Protein AF-E4YV26-F1 (afdb_monomer_lite)

Organism: Oikopleura dioica (NCBI:txid34765)

Radius of gyration: 18.51 Å; chains: 1; bounding box: 44×44×54 Å

Secondary structure (DSSP, 8-state):
----SSS------SSTTPPP--HHHHPPPB-TT---PEEEEEETTEEEEEEEE--GGGGGG-TT--S-TTTTHHHH-HHHHH--SS-PPPEEEEEE-SS-GGG-STTS---EE-TTEEEEEE-TTS-EEEEEEPTT-------EEEE-TTT--EEEEPPPEEEEEEEE--SSSGGGTT----TT--TTT--S-EEEEEES--TTHHHHHHHH-GGGSSSGGGHHHHHHS---TT--

Foldseek 3Di:
DDAPPDPDRPDPPPDPPDDDDDVVLANDFALPQQFFFQFPDDDVFKTKTKGKHFQLLCLVVDPQRPDDCVVVVLSNDLCQQVDDPFFGFKKKKKKFFQFAQCCTDDPSNGDKDFPQWDWADADPSNGMTMTIGDGPDGQFDDWDWDQDPPPRDTDTGTDIDITIMMTGFHPDPVRQHPADPDSPDDGPPGHGMTMGMDTDDDRCNLVSCLVRDVCSVDRVNSVVCVVPPPPPVPPD

pLDDT: mean 77.47, std 15.7, range [33.31, 97.19]

Sequence (236 aa):
CVCDGNSTCSITPNNADWNCIDQEEAAIPIWQGGKFNFVKGVEDGYIVLKARLGQLMDMDQWAYNRMDTTDHQEWMDPNYWKGNSTYAPPFTLFVFCPFDVSLGGVGNEGSMNFPDFYPGESSIDGMMWSFLSRDGTKYFKNPKLITDEISGNTTMKFPSVYFKGYIDRSSLADEQGPIVFDPNMEVEKDYTCEVGVIPGHHPDHLVKLAENYAIFQDDFQGMEKFLRQPQTWEDA

Structure (mmCIF, N/CA/C/O backbone):
data_AF-E4YV26-F1
#
_entry.id   AF-E4YV26-F1
#
loop_
_atom_site.group_PDB
_atom_site.id
_atom_site.type_symbol
_atom_site.label_atom_id
_atom_site.label_alt_id
_atom_site.label_comp_id
_atom_site.label_asym_id
_atom_site.label_entity_id
_atom_site.label_seq_id
_atom_site.pdbx_PDB_ins_code
_atom_site.Cartn_x
_atom_site.Cartn_y
_atom_site.Cartn_z
_atom_site.occupancy
_atom_site.B_iso_or_equiv
_atom_site.auth_seq_id
_atom_site.auth_comp_id
_atom_site.auth_asym_id
_atom_site.auth_atom_id
_atom_site.pdbx_PDB_model_num
ATOM 1 N N . CYS A 1 1 ? 5.507 18.551 -10.414 1.00 52.94 1 CYS A N 1
ATOM 2 C CA . CYS A 1 1 ? 6.806 18.997 -9.888 1.00 52.94 1 CYS A CA 1
ATOM 3 C C . CYS A 1 1 ? 7.881 18.343 -10.745 1.00 52.94 1 CYS A C 1
ATOM 5 O O . CYS A 1 1 ? 7.914 17.129 -10.751 1.00 52.94 1 CYS A O 1
ATOM 7 N N . VAL A 1 2 ? 8.635 19.104 -11.548 1.00 49.53 2 VAL A N 1
ATOM 8 C CA . VAL A 1 2 ? 9.766 18.610 -12.357 1.00 49.53 2 VAL A CA 1
ATOM 9 C C . VAL A 1 2 ? 11.048 19.214 -11.789 1.00 49.53 2 VAL A C 1
ATOM 11 O O . VAL A 1 2 ? 11.125 20.438 -11.665 1.00 49.53 2 VAL A O 1
ATOM 14 N N . CYS A 1 3 ? 12.031 18.386 -11.440 1.00 46.75 3 CYS A N 1
ATOM 15 C CA . CYS A 1 3 ? 13.339 18.857 -10.994 1.00 46.75 3 CYS A CA 1
ATOM 16 C C . CYS A 1 3 ? 14.263 19.040 -12.207 1.00 46.75 3 CYS A C 1
ATOM 18 O O . CYS A 1 3 ? 14.553 18.101 -12.942 1.00 46.75 3 CYS A O 1
ATOM 20 N N . ASP A 1 4 ? 14.769 20.250 -12.434 1.00 43.47 4 ASP A N 1
ATOM 21 C CA . ASP A 1 4 ? 15.650 20.550 -13.566 1.00 43.47 4 ASP A CA 1
ATOM 22 C C . ASP A 1 4 ? 17.129 20.255 -13.261 1.00 43.47 4 ASP A C 1
ATOM 24 O O . ASP A 1 4 ? 18.003 21.068 -13.528 1.00 43.47 4 ASP A O 1
ATOM 28 N N . GLY A 1 5 ? 17.444 19.083 -12.701 1.00 45.88 5 GLY A N 1
ATOM 29 C CA . GLY A 1 5 ? 18.804 18.515 -12.643 1.00 45.88 5 GLY A CA 1
ATOM 30 C C . GLY A 1 5 ? 19.925 19.335 -11.970 1.00 45.88 5 GLY A C 1
ATOM 31 O O . GLY A 1 5 ? 21.045 18.840 -11.883 1.00 45.88 5 GLY A O 1
ATOM 32 N N . ASN A 1 6 ? 19.670 20.550 -11.474 1.00 43.59 6 ASN A N 1
ATOM 33 C CA . ASN A 1 6 ? 20.690 21.496 -11.006 1.00 43.59 6 ASN A CA 1
ATOM 34 C C . ASN A 1 6 ? 20.513 21.898 -9.535 1.00 43.59 6 ASN A C 1
ATOM 36 O O . ASN A 1 6 ? 20.844 23.013 -9.135 1.00 43.59 6 ASN A O 1
ATOM 40 N N . SER A 1 7 ? 20.109 20.952 -8.683 1.00 44.19 7 SER A N 1
ATOM 41 C CA . SER A 1 7 ? 20.223 21.029 -7.210 1.00 44.19 7 SER A CA 1
ATOM 42 C C . SER A 1 7 ? 19.374 22.082 -6.477 1.00 44.19 7 SER A C 1
ATOM 44 O O . SER A 1 7 ? 19.488 22.225 -5.263 1.00 44.19 7 SER A O 1
ATOM 46 N N . THR A 1 8 ? 18.449 22.745 -7.165 1.00 43.44 8 THR A N 1
ATOM 47 C CA . THR A 1 8 ? 17.321 23.451 -6.545 1.00 43.44 8 THR A CA 1
ATOM 48 C C . THR A 1 8 ? 16.078 23.093 -7.335 1.00 43.44 8 THR A C 1
ATOM 50 O O . THR A 1 8 ? 15.913 23.603 -8.436 1.00 43.44 8 THR A O 1
ATOM 53 N N . CYS A 1 9 ? 15.219 22.216 -6.807 1.00 46.97 9 CYS A N 1
ATOM 54 C CA . CYS A 1 9 ? 13.918 21.924 -7.410 1.00 46.97 9 CYS A CA 1
ATOM 55 C C . CYS A 1 9 ? 13.020 23.170 -7.289 1.00 46.97 9 CYS A C 1
ATOM 57 O O . CYS A 1 9 ? 12.135 23.249 -6.442 1.00 46.97 9 CYS A O 1
ATOM 59 N N . SER A 1 10 ? 13.277 24.196 -8.104 1.00 40.81 10 SER A N 1
ATOM 60 C CA . SER A 1 10 ? 12.419 25.370 -8.208 1.00 40.81 10 SER A CA 1
ATOM 61 C C . SER A 1 10 ? 11.292 25.036 -9.169 1.00 40.81 10 SER A C 1
ATOM 63 O O . SER A 1 10 ? 11.303 25.393 -10.347 1.00 40.81 10 SER A O 1
ATOM 65 N N . ILE A 1 11 ? 10.318 24.290 -8.674 1.00 49.34 11 ILE A N 1
ATOM 66 C CA . ILE A 1 11 ? 9.104 24.060 -9.433 1.00 49.34 11 ILE A CA 1
ATOM 67 C C . ILE A 1 11 ? 8.232 25.294 -9.279 1.00 49.34 11 ILE A C 1
ATOM 69 O O . ILE A 1 11 ? 7.936 25.719 -8.168 1.00 49.34 11 ILE A O 1
ATOM 73 N N . THR A 1 12 ? 7.796 25.856 -10.403 1.00 43.06 12 THR A N 1
ATOM 74 C 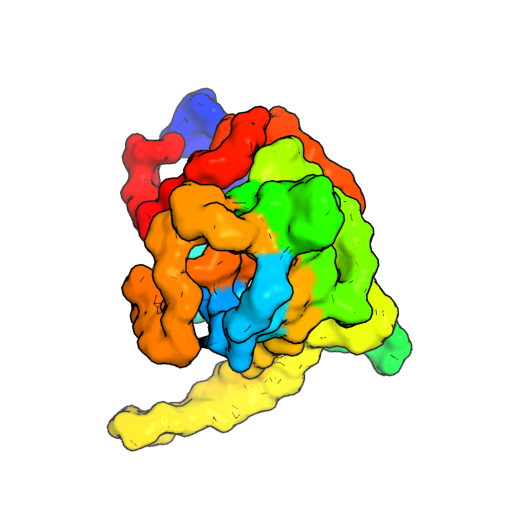CA . THR A 1 12 ? 6.621 26.726 -10.388 1.00 43.06 12 THR A CA 1
ATOM 75 C C . THR A 1 12 ? 5.414 25.798 -10.359 1.00 43.06 12 THR A C 1
ATOM 77 O O . THR A 1 12 ? 5.199 25.083 -11.344 1.00 43.06 12 THR A O 1
ATOM 80 N N . PRO A 1 13 ? 4.681 25.706 -9.242 1.00 43.94 13 PRO A N 1
ATOM 81 C CA . PRO A 1 13 ? 3.505 24.863 -9.208 1.00 43.94 13 PRO A CA 1
ATOM 82 C C . PRO A 1 13 ? 2.484 25.409 -10.222 1.00 43.94 13 PRO A C 1
ATOM 84 O O . PRO A 1 13 ? 2.374 26.618 -10.433 1.00 43.94 13 PRO A O 1
ATOM 87 N N . ASN A 1 14 ? 1.782 24.518 -10.923 1.00 40.41 14 ASN A N 1
ATOM 88 C CA . ASN A 1 14 ? 0.731 24.902 -11.877 1.00 40.41 14 ASN A CA 1
ATOM 89 C C . ASN A 1 14 ? -0.517 25.465 -11.170 1.00 40.41 14 ASN A C 1
ATOM 91 O O . ASN A 1 14 ? -1.351 26.085 -11.826 1.00 40.41 14 ASN A O 1
ATOM 95 N N . ASN A 1 15 ? -0.600 25.287 -9.849 1.00 43.97 15 ASN A N 1
ATOM 96 C CA . ASN A 1 15 ? -1.531 25.927 -8.932 1.00 43.97 15 ASN A CA 1
ATOM 97 C C . ASN A 1 15 ? -0.724 26.627 -7.817 1.00 43.97 15 ASN A C 1
ATOM 99 O O . ASN A 1 15 ? 0.172 26.027 -7.234 1.00 43.97 15 ASN A O 1
ATOM 103 N N . ALA A 1 16 ? -1.020 27.893 -7.513 1.00 49.09 16 ALA A N 1
ATOM 104 C CA . ALA A 1 16 ? -0.306 28.661 -6.486 1.00 49.09 16 ALA A CA 1
ATOM 105 C C . ALA A 1 16 ? -0.455 28.088 -5.060 1.00 49.09 16 ALA A C 1
ATOM 107 O O . ALA A 1 16 ? 0.345 28.436 -4.194 1.00 49.09 16 ALA A O 1
ATOM 108 N N . ASP A 1 17 ? -1.436 27.209 -4.842 1.00 46.12 17 ASP A N 1
ATOM 109 C CA . ASP A 1 17 ? -1.706 26.563 -3.556 1.00 46.12 17 ASP A CA 1
ATOM 110 C C . ASP A 1 17 ? -0.940 25.237 -3.366 1.00 46.12 17 ASP A C 1
ATOM 112 O O . ASP A 1 17 ? -1.060 24.597 -2.322 1.00 46.12 17 ASP A O 1
ATOM 116 N N . TRP A 1 18 ? -0.154 24.791 -4.356 1.00 51.44 18 TRP A N 1
ATOM 117 C CA . TRP A 1 18 ? 0.584 23.526 -4.268 1.00 51.44 18 TRP A CA 1
ATOM 118 C C . TRP A 1 18 ? 2.028 23.731 -3.832 1.00 51.44 18 TRP A C 1
ATOM 120 O O . TRP A 1 18 ? 2.781 24.496 -4.436 1.00 51.44 18 TRP A O 1
ATOM 130 N N . ASN A 1 19 ? 2.442 22.940 -2.846 1.00 60.69 19 ASN A N 1
ATOM 131 C CA . ASN A 1 19 ? 3.839 22.809 -2.463 1.00 60.69 19 ASN A CA 1
ATOM 132 C C . ASN A 1 19 ? 4.459 21.613 -3.186 1.00 60.69 19 ASN A C 1
ATOM 134 O O . ASN A 1 19 ? 3.856 20.545 -3.284 1.00 60.69 19 ASN A O 1
ATOM 138 N N . CYS A 1 20 ? 5.678 21.791 -3.686 1.00 64.44 20 CYS A N 1
ATOM 139 C CA . CYS A 1 20 ? 6.487 20.672 -4.141 1.00 64.44 20 CYS A CA 1
ATOM 140 C C . CYS A 1 20 ? 7.318 20.161 -2.981 1.00 64.44 20 CYS A C 1
ATOM 142 O O . CYS A 1 20 ? 8.072 20.921 -2.378 1.00 64.44 20 CYS A O 1
ATOM 144 N N . ILE A 1 21 ? 7.139 18.883 -2.688 1.00 70.19 21 ILE A N 1
ATOM 145 C CA . ILE A 1 21 ? 7.664 18.235 -1.495 1.00 70.19 21 ILE A CA 1
ATOM 146 C C . ILE A 1 21 ? 8.617 17.162 -1.978 1.00 70.19 21 ILE A C 1
ATOM 148 O O . ILE A 1 21 ? 8.310 16.436 -2.931 1.00 70.19 21 ILE A O 1
ATOM 152 N N . ASP A 1 22 ? 9.800 17.126 -1.375 1.00 69.06 22 ASP A N 1
ATOM 153 C CA . ASP A 1 22 ? 10.802 16.142 -1.745 1.00 69.06 22 ASP A CA 1
ATOM 154 C C . ASP A 1 22 ? 10.282 14.734 -1.419 1.00 69.06 22 ASP A C 1
ATOM 156 O O . ASP A 1 22 ? 9.541 14.519 -0.457 1.00 69.06 22 ASP A O 1
ATOM 160 N N . GLN A 1 23 ? 10.645 13.746 -2.227 1.00 68.38 23 GLN A N 1
ATOM 161 C CA . GLN A 1 23 ? 10.223 12.374 -1.965 1.00 68.38 23 GLN A CA 1
ATOM 162 C C . GLN A 1 23 ? 10.880 11.778 -0.728 1.00 68.38 23 GLN A C 1
ATOM 164 O O . GLN A 1 23 ? 10.262 10.947 -0.061 1.00 68.38 23 GLN A O 1
ATOM 169 N N . GLU A 1 24 ? 12.100 12.214 -0.411 1.00 71.94 24 GLU A N 1
ATOM 170 C CA . GLU A 1 24 ? 12.769 11.865 0.838 1.00 71.94 24 GLU A CA 1
ATOM 171 C C . GLU A 1 24 ? 12.021 12.436 2.053 1.00 71.94 24 GLU A C 1
ATOM 173 O O . GLU A 1 24 ? 12.115 11.886 3.152 1.00 71.94 24 GLU A O 1
ATOM 178 N N . GLU A 1 25 ? 11.241 13.503 1.850 1.00 78.44 25 GLU A N 1
ATOM 179 C CA . GLU A 1 25 ? 10.405 14.123 2.874 1.00 78.44 25 GLU A CA 1
ATOM 180 C C . GLU A 1 25 ? 9.036 13.441 2.978 1.00 78.44 25 GLU A C 1
ATOM 182 O O . GLU A 1 25 ? 8.675 12.984 4.061 1.00 78.44 25 GLU A O 1
ATOM 187 N N . ALA A 1 26 ? 8.287 13.311 1.875 1.00 81.62 26 ALA A N 1
ATOM 188 C CA . ALA A 1 26 ? 6.979 12.651 1.876 1.00 81.62 26 ALA A CA 1
ATOM 189 C C . ALA A 1 26 ? 6.563 12.125 0.486 1.00 81.62 26 ALA A C 1
ATOM 191 O O . ALA A 1 26 ? 5.691 12.688 -0.175 1.00 81.62 26 ALA A O 1
ATOM 192 N N . ALA A 1 27 ? 7.145 11.016 0.021 1.00 83.31 27 ALA A N 1
ATOM 193 C CA . ALA A 1 27 ? 6.729 10.371 -1.231 1.00 83.31 27 ALA A CA 1
ATOM 194 C C . ALA A 1 27 ? 5.244 9.938 -1.231 1.00 83.31 27 ALA A C 1
ATOM 196 O O . ALA A 1 27 ? 4.817 9.146 -0.395 1.00 83.31 27 ALA A O 1
ATOM 197 N N . ILE A 1 28 ? 4.441 10.369 -2.204 1.00 83.44 28 ILE A N 1
ATOM 198 C CA . ILE A 1 28 ? 3.057 9.880 -2.326 1.00 83.44 28 ILE A CA 1
ATOM 199 C C . ILE A 1 28 ? 3.073 8.381 -2.689 1.00 83.44 28 ILE A C 1
ATOM 201 O O . ILE A 1 28 ? 3.731 8.010 -3.665 1.00 83.44 28 ILE A O 1
ATOM 205 N N . PRO A 1 29 ? 2.339 7.505 -1.969 1.00 87.31 29 PRO A N 1
ATOM 206 C CA . PRO A 1 29 ? 2.297 6.093 -2.315 1.00 87.31 29 PRO A CA 1
ATOM 207 C C . PRO A 1 29 ? 1.773 5.843 -3.727 1.00 87.31 29 PRO A C 1
ATOM 209 O O . PRO A 1 29 ? 0.821 6.474 -4.190 1.00 87.31 29 PRO A O 1
ATOM 212 N N . ILE A 1 30 ? 2.368 4.869 -4.411 1.00 85.88 30 ILE A N 1
ATOM 213 C CA . ILE A 1 30 ? 1.946 4.484 -5.755 1.00 85.88 30 ILE A CA 1
ATOM 214 C C . ILE A 1 30 ? 0.771 3.521 -5.621 1.00 85.88 30 ILE A C 1
ATOM 216 O O . ILE A 1 30 ? 0.940 2.315 -5.448 1.00 85.88 30 ILE A O 1
ATOM 220 N N . TRP A 1 31 ? -0.436 4.075 -5.678 1.00 80.75 31 TRP A N 1
ATOM 221 C CA . TRP A 1 31 ? -1.696 3.324 -5.607 1.00 80.75 31 TRP A CA 1
ATOM 222 C C . TRP A 1 31 ? -2.043 2.620 -6.917 1.00 80.75 31 TRP A C 1
ATOM 224 O O . TRP A 1 31 ? -2.813 1.658 -6.966 1.00 80.75 31 TRP A O 1
ATOM 234 N N . GLN A 1 32 ? -1.480 3.103 -8.022 1.00 66.88 32 GLN A N 1
ATOM 235 C CA . GLN A 1 32 ? -1.749 2.531 -9.324 1.00 66.88 32 GLN A CA 1
ATOM 236 C C . GLN A 1 32 ? -1.098 1.151 -9.447 1.00 66.88 32 GLN A C 1
ATOM 238 O O . GLN A 1 32 ? 0.048 0.936 -9.073 1.00 66.88 32 GLN A O 1
ATOM 243 N N . GLY A 1 33 ? -1.879 0.175 -9.910 1.00 53.34 33 GLY A N 1
ATOM 244 C CA . GLY A 1 33 ? -1.501 -1.239 -9.853 1.00 53.34 33 GLY A CA 1
ATOM 245 C C . GLY A 1 33 ? -1.959 -1.943 -8.572 1.00 53.34 33 GLY A C 1
ATOM 246 O O . GLY A 1 33 ? -2.065 -3.169 -8.585 1.00 53.34 33 GLY A O 1
ATOM 247 N N . GLY A 1 34 ? -2.342 -1.189 -7.539 1.00 53.69 34 GLY A N 1
ATOM 248 C CA . GLY A 1 34 ? -3.021 -1.649 -6.328 1.00 53.69 34 GLY A CA 1
ATOM 249 C C . GLY A 1 34 ? -4.509 -1.952 -6.492 1.00 53.69 34 GLY A C 1
ATOM 250 O O . GLY A 1 34 ? -5.258 -1.957 -5.522 1.00 53.69 34 GLY A O 1
ATOM 251 N N . LYS A 1 35 ? -4.952 -2.156 -7.738 1.00 49.81 35 LYS A N 1
ATOM 252 C CA . LYS A 1 35 ? -6.365 -2.258 -8.091 1.00 49.81 35 LYS A CA 1
ATOM 253 C C . LYS A 1 35 ? -6.998 -3.490 -7.444 1.00 49.81 35 LYS A C 1
ATOM 255 O O . LYS A 1 35 ? -6.699 -4.614 -7.861 1.00 49.81 35 LYS A O 1
ATOM 260 N N . PHE A 1 36 ? -7.933 -3.227 -6.533 1.00 58.59 36 PHE A N 1
ATOM 261 C CA . PHE A 1 36 ? -8.926 -4.158 -5.999 1.00 58.59 36 PHE A CA 1
ATOM 262 C C . PHE A 1 36 ? -8.315 -5.365 -5.296 1.00 58.59 36 PHE A C 1
ATOM 264 O O . PHE A 1 36 ? -8.010 -6.407 -5.886 1.00 58.59 36 PHE A O 1
ATOM 271 N N . ASN A 1 37 ? -8.183 -5.241 -3.985 1.00 61.47 37 ASN A N 1
ATOM 272 C CA . ASN A 1 37 ? -7.832 -6.379 -3.171 1.00 61.47 37 ASN A CA 1
ATOM 273 C C . ASN A 1 37 ? -9.006 -7.360 -3.128 1.00 61.47 37 ASN A C 1
ATOM 275 O O . ASN A 1 37 ? -10.123 -7.029 -2.733 1.00 61.47 37 ASN A O 1
ATOM 279 N N . PHE A 1 38 ? -8.750 -8.587 -3.571 1.00 69.31 38 PHE A N 1
ATOM 280 C CA . PHE A 1 38 ? -9.791 -9.601 -3.638 1.00 69.31 38 PHE A CA 1
ATOM 281 C C . PHE A 1 38 ? -10.120 -10.056 -2.221 1.00 69.31 38 PHE A C 1
ATOM 283 O O . PHE A 1 38 ? -9.261 -10.660 -1.568 1.00 69.31 38 PHE A O 1
ATOM 290 N N . VAL A 1 39 ? -11.356 -9.838 -1.778 1.00 74.75 39 VAL A N 1
ATOM 291 C CA . VAL A 1 39 ? -11.882 -10.543 -0.607 1.00 74.75 39 VAL A CA 1
ATOM 292 C C . VAL A 1 39 ? -11.874 -12.024 -0.949 1.00 74.75 39 VAL A C 1
ATOM 294 O O . VAL A 1 39 ? -12.468 -12.466 -1.932 1.00 74.75 39 VAL A O 1
ATOM 297 N N . LYS A 1 40 ? -11.096 -12.796 -0.196 1.00 77.75 40 LYS A N 1
ATOM 298 C CA . LYS A 1 40 ? -11.001 -14.253 -0.351 1.00 77.75 40 LYS A CA 1
ATOM 299 C C . LYS A 1 40 ? -11.869 -15.001 0.642 1.00 77.75 40 LYS A C 1
ATOM 301 O O . LYS A 1 40 ? -12.127 -16.179 0.425 1.00 77.75 40 LYS A O 1
ATOM 306 N N . GLY A 1 41 ? -12.301 -14.318 1.692 1.00 76.75 41 GLY A N 1
ATOM 307 C CA . GLY A 1 41 ? -13.193 -14.839 2.708 1.00 76.75 41 GLY A CA 1
ATOM 308 C C . GLY A 1 41 ? -13.702 -13.703 3.579 1.00 76.75 41 GLY A C 1
ATOM 309 O O . GLY A 1 41 ? -13.007 -12.703 3.772 1.00 76.75 41 GLY A O 1
ATOM 310 N N . VAL A 1 42 ? -14.917 -13.879 4.078 1.00 80.88 42 VAL A N 1
ATOM 311 C CA . VAL A 1 42 ? -15.551 -13.015 5.068 1.00 80.88 42 VAL A CA 1
ATOM 312 C C . VAL A 1 42 ? -15.855 -13.914 6.249 1.00 80.88 42 VAL A C 1
ATOM 314 O O . VAL A 1 42 ? -16.571 -14.899 6.097 1.00 80.88 42 VAL A O 1
ATOM 317 N N . GLU A 1 43 ? -15.267 -13.597 7.391 1.00 83.94 43 GLU A N 1
ATOM 318 C CA . GLU A 1 43 ? -15.375 -14.374 8.620 1.00 83.94 43 GLU A CA 1
ATOM 319 C C . GLU A 1 43 ? -16.069 -13.515 9.685 1.00 83.94 43 GLU A C 1
ATOM 321 O O . GLU A 1 43 ? -16.280 -12.306 9.500 1.00 83.94 43 GLU A O 1
ATOM 326 N N . ASP A 1 44 ? -16.443 -14.121 10.808 1.00 81.00 44 ASP A N 1
ATOM 327 C CA . ASP A 1 44 ? -17.013 -13.381 11.934 1.00 81.00 44 ASP A CA 1
ATOM 328 C C . ASP A 1 44 ? -15.945 -12.446 12.527 1.00 81.00 44 ASP A C 1
ATOM 330 O O . ASP A 1 44 ? -14.972 -12.889 13.136 1.00 81.00 44 ASP A O 1
ATOM 334 N N . GLY A 1 45 ? -16.116 -11.137 12.314 1.00 81.94 45 GLY A N 1
ATOM 335 C CA . GLY A 1 45 ? -15.248 -10.085 12.857 1.00 81.94 45 GLY A CA 1
ATOM 336 C C . GLY A 1 45 ? -14.007 -9.727 12.031 1.00 81.94 45 GLY A C 1
ATOM 337 O O . GLY A 1 45 ? -13.334 -8.764 12.382 1.00 81.94 45 GLY A O 1
ATOM 338 N N . TYR A 1 46 ? -13.708 -10.425 10.928 1.00 87.88 46 TYR A N 1
ATOM 339 C CA . TYR A 1 46 ? -12.592 -10.063 10.040 1.00 87.88 46 TYR A CA 1
ATOM 340 C C . TYR A 1 46 ? -12.819 -10.482 8.580 1.00 87.88 46 TYR A C 1
ATOM 342 O O . TYR A 1 46 ? -13.708 -11.274 8.258 1.00 87.88 46 TYR A O 1
ATOM 350 N N . ILE A 1 47 ? -12.005 -9.943 7.674 1.00 86.56 47 ILE A N 1
ATOM 351 C CA . ILE A 1 47 ? -11.955 -10.321 6.258 1.00 86.56 47 ILE A CA 1
ATOM 352 C C . ILE A 1 47 ? -10.566 -10.822 5.878 1.00 86.56 47 ILE A C 1
ATOM 354 O O . ILE A 1 47 ? -9.539 -10.355 6.375 1.00 86.56 47 ILE A O 1
ATOM 358 N N . VAL A 1 48 ? -10.534 -11.775 4.948 1.00 88.12 48 VAL A N 1
ATOM 359 C CA . VAL A 1 48 ? -9.296 -12.260 4.342 1.00 88.12 48 VAL A CA 1
ATOM 360 C C . VAL A 1 48 ? -9.071 -11.517 3.039 1.00 88.12 48 VAL A C 1
ATOM 362 O O . VAL A 1 48 ? -9.815 -11.683 2.069 1.00 88.12 48 VAL A O 1
ATOM 365 N N . LEU A 1 49 ? -7.994 -10.746 2.999 1.00 86.69 49 LEU A N 1
ATOM 366 C CA . LEU A 1 49 ? -7.620 -9.920 1.869 1.00 86.69 49 LEU A CA 1
ATOM 367 C C . LEU A 1 49 ? -6.520 -10.593 1.043 1.00 86.69 49 LEU A C 1
ATOM 369 O O . LEU A 1 49 ? -5.553 -11.139 1.578 1.00 86.69 49 LEU A O 1
ATOM 373 N N . LYS A 1 50 ? -6.614 -10.515 -0.284 1.00 86.62 50 LYS A N 1
ATOM 374 C CA . LYS A 1 50 ? -5.470 -10.748 -1.171 1.00 86.62 50 LYS A CA 1
ATOM 375 C C . LYS A 1 50 ? -5.046 -9.424 -1.791 1.00 86.62 50 LYS A C 1
ATOM 377 O O . LYS A 1 50 ? -5.607 -9.027 -2.814 1.00 86.62 50 LYS A O 1
ATOM 382 N N . ALA A 1 51 ? -4.047 -8.790 -1.180 1.00 87.69 51 ALA A N 1
ATOM 383 C CA . ALA A 1 51 ? -3.468 -7.555 -1.671 1.00 87.69 51 ALA A CA 1
ATOM 384 C C . ALA A 1 51 ? -2.743 -7.785 -2.990 1.00 87.69 51 ALA A C 1
ATOM 386 O O . ALA A 1 51 ? -1.916 -8.693 -3.071 1.00 87.69 51 ALA A O 1
ATOM 387 N N . ARG A 1 52 ? -3.049 -7.004 -4.024 1.00 86.94 52 ARG A N 1
ATOM 388 C CA . ARG A 1 52 ? -2.382 -7.089 -5.329 1.00 86.94 52 ARG A CA 1
ATOM 389 C C . ARG A 1 52 ? -1.551 -5.836 -5.537 1.00 86.94 52 ARG A C 1
ATOM 391 O O . ARG A 1 52 ? -2.118 -4.760 -5.532 1.00 86.94 52 ARG A O 1
ATOM 398 N N . LEU A 1 53 ? -0.262 -5.979 -5.835 1.00 86.94 53 LEU A N 1
ATOM 399 C CA . LEU A 1 53 ? 0.528 -4.864 -6.362 1.00 86.94 53 LEU A CA 1
ATOM 400 C C . LEU A 1 53 ? 0.904 -5.147 -7.816 1.00 86.94 53 LEU A C 1
ATOM 402 O O . LEU A 1 53 ? 1.411 -6.225 -8.159 1.00 86.94 53 LEU A O 1
ATOM 406 N N . GLY A 1 54 ? 0.622 -4.172 -8.680 1.00 83.81 54 GLY A N 1
ATOM 407 C CA . GLY A 1 54 ? 1.202 -4.063 -10.016 1.00 83.81 54 GLY A CA 1
ATOM 408 C C . GLY A 1 54 ? 2.721 -3.993 -9.928 1.00 83.81 54 GLY A C 1
ATOM 409 O O . GLY A 1 54 ? 3.255 -3.830 -8.845 1.00 83.81 54 GLY A O 1
ATOM 410 N N . GLN A 1 55 ? 3.414 -4.182 -11.042 1.00 85.50 55 GLN A N 1
ATOM 411 C CA . GLN A 1 55 ? 4.873 -4.102 -11.079 1.00 85.50 55 GLN A CA 1
ATOM 412 C C . GLN A 1 55 ? 5.259 -2.703 -11.538 1.00 85.50 55 GLN A C 1
ATOM 414 O O . GLN A 1 55 ? 4.834 -2.304 -12.621 1.00 85.50 55 GLN A O 1
ATOM 419 N N . LEU A 1 56 ? 6.053 -1.980 -10.742 1.00 85.12 56 LEU A N 1
ATOM 420 C CA . LEU A 1 56 ? 6.464 -0.616 -11.094 1.00 85.12 56 LEU A CA 1
ATOM 421 C C . LEU A 1 56 ? 7.207 -0.546 -12.439 1.00 85.12 56 LEU A C 1
ATOM 423 O O . LEU A 1 56 ? 7.064 0.422 -13.164 1.00 85.12 56 LEU A O 1
ATOM 427 N N . MET A 1 57 ? 7.894 -1.619 -12.841 1.00 84.44 57 MET A N 1
ATOM 428 C CA . MET A 1 57 ? 8.577 -1.720 -14.138 1.00 84.44 57 MET A CA 1
ATOM 429 C C . MET A 1 57 ? 7.656 -1.592 -15.366 1.00 84.44 57 MET A C 1
ATOM 431 O O . MET A 1 57 ? 8.163 -1.390 -16.462 1.00 84.44 57 MET A O 1
ATOM 435 N N . ASP A 1 58 ? 6.334 -1.711 -15.202 1.00 79.19 58 ASP A N 1
ATOM 436 C CA . ASP A 1 58 ? 5.344 -1.511 -16.273 1.00 79.19 58 ASP A CA 1
ATOM 437 C C . ASP A 1 58 ? 4.622 -0.144 -16.158 1.00 79.19 58 ASP A C 1
ATOM 439 O O . ASP A 1 58 ? 3.604 0.068 -16.819 1.00 79.19 58 ASP A O 1
ATOM 443 N N . MET A 1 59 ? 5.082 0.771 -15.289 1.00 79.25 59 MET A N 1
ATOM 444 C CA . MET A 1 59 ? 4.417 2.057 -15.011 1.00 79.25 59 MET A CA 1
ATOM 445 C C . MET A 1 59 ? 4.246 2.957 -16.233 1.00 79.25 59 MET A C 1
ATOM 447 O O . MET A 1 59 ? 3.226 3.634 -16.353 1.00 79.25 59 MET A O 1
ATOM 451 N N . ASP A 1 60 ? 5.207 2.951 -17.153 1.00 77.31 60 ASP A N 1
ATOM 452 C CA . ASP A 1 60 ? 5.165 3.717 -18.403 1.00 77.31 60 ASP A CA 1
ATOM 453 C C . ASP A 1 60 ? 4.017 3.279 -19.330 1.00 77.31 60 ASP A C 1
ATOM 455 O O . ASP A 1 60 ? 3.537 4.054 -20.156 1.00 77.31 60 ASP A O 1
ATOM 459 N N . GLN A 1 61 ? 3.532 2.048 -19.161 1.00 75.56 61 GLN A N 1
ATOM 460 C CA . GLN A 1 61 ? 2.406 1.484 -19.903 1.00 75.56 61 GLN A CA 1
ATOM 461 C C . GLN A 1 61 ? 1.059 1.710 -19.206 1.00 75.56 61 GLN A C 1
ATOM 463 O O . GLN A 1 61 ? 0.012 1.330 -19.741 1.00 75.56 61 GLN A O 1
ATOM 468 N N . TRP A 1 62 ? 1.041 2.277 -17.998 1.00 76.25 62 TRP A N 1
ATOM 469 C CA . TRP A 1 62 ? -0.201 2.499 -17.271 1.00 76.25 62 TRP A CA 1
ATOM 470 C C . TRP A 1 62 ? -0.944 3.707 -17.839 1.00 76.25 62 TRP A C 1
ATOM 472 O O . TRP A 1 62 ? -0.437 4.823 -17.859 1.00 76.25 62 TRP A O 1
ATOM 482 N N . ALA A 1 63 ? -2.200 3.492 -18.240 1.00 67.69 63 ALA A N 1
ATOM 483 C CA . ALA A 1 63 ? -3.034 4.509 -18.889 1.00 67.69 63 ALA A CA 1
ATOM 484 C C . ALA A 1 63 ? -3.230 5.805 -18.073 1.00 67.69 63 ALA A C 1
ATOM 486 O O . ALA A 1 63 ? -3.619 6.823 -18.635 1.00 67.69 63 ALA A O 1
ATOM 487 N N . TYR A 1 64 ? -2.974 5.770 -16.763 1.00 63.78 64 TYR A N 1
ATOM 488 C CA . TYR A 1 64 ? -3.151 6.904 -15.854 1.00 63.78 64 TYR A CA 1
ATOM 489 C C . TYR A 1 64 ? -1.948 7.077 -14.923 1.00 63.78 64 TYR A C 1
ATOM 491 O O . TYR A 1 64 ? -2.143 7.094 -13.712 1.00 63.78 64 TYR A O 1
ATOM 499 N N . ASN A 1 65 ? -0.722 7.074 -15.448 1.00 63.56 65 ASN A N 1
ATOM 500 C CA . ASN A 1 65 ? 0.472 7.218 -14.616 1.00 63.56 65 ASN A CA 1
ATOM 501 C C . ASN A 1 65 ? 0.529 8.606 -13.952 1.00 63.56 65 ASN A C 1
ATOM 503 O O . ASN A 1 65 ? 0.527 9.625 -14.639 1.00 63.56 65 ASN A O 1
ATOM 507 N N . ARG A 1 66 ? 0.564 8.636 -12.614 1.00 63.72 66 ARG A N 1
ATOM 508 C CA . ARG A 1 66 ? 0.692 9.869 -11.810 1.00 63.72 66 ARG A CA 1
ATOM 509 C C . ARG A 1 66 ? 2.125 10.139 -11.338 1.00 63.72 66 ARG A C 1
ATOM 511 O O . ARG A 1 66 ? 2.360 11.141 -10.674 1.00 63.72 66 ARG A O 1
ATOM 518 N N . MET A 1 67 ? 3.059 9.250 -11.664 1.00 70.62 67 MET A N 1
ATOM 519 C CA . MET A 1 67 ? 4.466 9.348 -11.288 1.00 70.62 67 MET A CA 1
ATOM 520 C C . MET A 1 67 ? 5.313 9.799 -12.473 1.00 70.62 67 MET A C 1
ATOM 522 O O . MET A 1 67 ? 5.123 9.318 -13.594 1.00 70.62 67 MET A O 1
ATOM 526 N N . ASP A 1 68 ? 6.297 10.658 -12.216 1.00 70.56 68 ASP A N 1
ATOM 527 C CA . ASP A 1 68 ? 7.295 11.015 -13.220 1.00 70.56 68 ASP A CA 1
ATOM 528 C C . ASP A 1 68 ? 8.320 9.883 -13.373 1.00 70.56 68 ASP A C 1
ATOM 530 O O . ASP A 1 68 ? 9.253 9.733 -12.589 1.00 70.56 68 ASP A O 1
ATOM 534 N N . THR A 1 69 ? 8.152 9.048 -14.396 1.00 73.19 69 THR A N 1
ATOM 535 C CA . THR A 1 69 ? 9.079 7.938 -14.674 1.00 73.19 69 THR A CA 1
ATOM 536 C C . THR A 1 69 ? 10.467 8.405 -15.113 1.00 73.19 69 THR A C 1
ATOM 538 O O . THR A 1 69 ? 11.386 7.591 -15.168 1.00 73.19 69 THR A O 1
ATOM 541 N N . THR A 1 70 ? 10.634 9.688 -15.448 1.00 72.81 70 THR A N 1
ATOM 542 C CA . THR A 1 70 ? 11.932 10.270 -15.815 1.00 72.81 70 THR A CA 1
ATOM 543 C C . THR A 1 70 ? 12.817 10.447 -14.591 1.00 72.81 70 THR A C 1
ATOM 545 O O . THR A 1 70 ? 14.009 10.153 -14.671 1.00 72.81 70 THR A O 1
ATOM 548 N N . ASP A 1 71 ? 12.217 10.857 -13.473 1.00 71.06 71 ASP A N 1
ATOM 549 C CA . ASP A 1 71 ? 12.898 11.089 -12.197 1.00 71.06 71 ASP A CA 1
ATOM 550 C C . ASP A 1 71 ? 13.001 9.804 -11.344 1.00 71.06 71 ASP A C 1
ATOM 552 O O . ASP A 1 71 ? 13.747 9.778 -10.371 1.00 71.06 71 ASP A O 1
ATOM 556 N N . HIS A 1 72 ? 12.320 8.715 -11.740 1.00 75.94 72 HIS A N 1
ATOM 557 C CA . HIS A 1 72 ? 12.324 7.405 -11.053 1.00 75.94 72 HIS A CA 1
ATOM 558 C C . HIS A 1 72 ? 12.759 6.242 -11.947 1.00 75.94 72 HIS A C 1
ATOM 560 O O . HIS A 1 72 ? 12.173 5.153 -11.922 1.00 75.94 72 HIS A O 1
ATOM 566 N N . GLN A 1 73 ? 13.786 6.453 -12.769 1.00 81.06 73 GLN A N 1
ATOM 567 C CA . GLN A 1 73 ? 14.281 5.418 -13.683 1.00 81.06 73 GLN A CA 1
ATOM 568 C C . GLN A 1 73 ? 14.732 4.152 -12.947 1.00 81.06 73 GLN A C 1
ATOM 570 O O . GLN A 1 73 ? 14.588 3.046 -13.465 1.00 81.06 73 GLN A O 1
ATOM 575 N N . GLU A 1 74 ? 15.234 4.284 -11.723 1.00 83.75 74 GLU A N 1
ATOM 576 C CA . GLU A 1 74 ? 15.656 3.160 -10.899 1.00 83.75 74 GLU A CA 1
ATOM 577 C C . GLU A 1 74 ? 14.482 2.283 -10.442 1.00 83.75 74 GLU A C 1
ATOM 579 O O . GLU A 1 74 ? 14.652 1.072 -10.311 1.00 83.75 74 GLU A O 1
ATOM 584 N N . TRP A 1 75 ? 13.266 2.826 -10.298 1.00 85.62 75 TRP A N 1
ATOM 585 C CA . TRP A 1 75 ? 12.071 2.016 -9.999 1.00 85.62 75 TRP A CA 1
ATOM 586 C C . TRP A 1 75 ? 11.594 1.233 -11.224 1.00 85.62 75 TRP A C 1
ATOM 588 O O . TRP A 1 75 ? 10.893 0.228 -11.083 1.00 85.62 75 TRP A O 1
ATOM 598 N N . MET A 1 76 ? 12.007 1.664 -12.416 1.00 83.19 76 MET A N 1
ATOM 599 C CA . MET A 1 76 ? 11.752 0.972 -13.674 1.00 83.19 76 MET A CA 1
ATOM 600 C C . MET A 1 76 ? 12.780 -0.132 -13.952 1.00 83.19 76 MET A C 1
ATOM 602 O O . MET A 1 76 ? 12.541 -0.978 -14.813 1.00 83.19 76 MET A O 1
ATOM 606 N N . ASP A 1 77 ? 13.904 -0.170 -13.225 1.00 86.38 77 ASP A N 1
ATOM 607 C CA . ASP A 1 77 ? 14.953 -1.173 -13.413 1.00 86.38 77 ASP A CA 1
ATOM 608 C C . ASP A 1 77 ? 14.603 -2.489 -12.687 1.00 86.38 77 ASP A C 1
ATOM 610 O O . ASP A 1 77 ? 14.536 -2.541 -11.453 1.00 86.38 77 ASP A O 1
ATOM 614 N N . PRO A 1 78 ? 14.457 -3.616 -13.410 1.00 86.56 78 PRO A N 1
ATOM 615 C CA . PRO A 1 78 ? 14.292 -4.926 -12.791 1.00 86.56 78 PRO A CA 1
ATOM 616 C C . PRO A 1 78 ? 15.410 -5.286 -11.806 1.00 86.56 78 PRO A C 1
ATOM 618 O O . PRO A 1 78 ? 15.162 -6.019 -10.849 1.00 86.56 78 PRO A O 1
ATOM 621 N N . ASN A 1 79 ? 16.643 -4.817 -12.027 1.00 87.56 79 ASN A N 1
ATOM 622 C CA . ASN A 1 79 ? 17.776 -5.126 -11.156 1.00 87.56 79 ASN A CA 1
ATOM 623 C C . ASN A 1 79 ? 17.663 -4.453 -9.793 1.00 87.56 79 ASN A C 1
ATOM 625 O O . ASN A 1 79 ? 18.090 -5.059 -8.810 1.00 87.56 79 ASN A O 1
ATOM 629 N N . TYR A 1 80 ? 17.056 -3.263 -9.732 1.00 88.38 80 TYR A N 1
ATOM 630 C CA . TYR A 1 80 ? 16.721 -2.615 -8.472 1.00 88.38 80 TYR A CA 1
ATOM 631 C C . TYR A 1 80 ? 15.845 -3.563 -7.651 1.00 88.38 80 TYR A C 1
ATOM 633 O O . TYR A 1 80 ? 16.295 -4.079 -6.634 1.00 88.38 80 TYR A O 1
ATOM 641 N N . TRP A 1 81 ? 14.662 -3.926 -8.159 1.00 87.62 81 TRP A N 1
ATOM 642 C CA . TRP A 1 81 ? 13.668 -4.733 -7.433 1.00 87.62 81 TRP A CA 1
ATOM 643 C C . TRP A 1 81 ? 14.060 -6.189 -7.195 1.00 87.62 81 TRP A C 1
ATOM 645 O O . TRP A 1 81 ? 13.601 -6.819 -6.238 1.00 87.62 81 TRP A O 1
ATOM 655 N N . LYS A 1 82 ? 14.885 -6.759 -8.074 1.00 86.94 82 LYS A N 1
ATOM 656 C CA . LYS A 1 82 ? 15.396 -8.122 -7.919 1.00 86.94 82 LYS A CA 1
ATOM 657 C C . LYS A 1 82 ? 16.300 -8.244 -6.694 1.00 86.94 82 LYS A C 1
ATOM 659 O O . LYS A 1 82 ? 16.346 -9.325 -6.101 1.00 86.94 82 LYS A O 1
ATOM 664 N N . GLY A 1 83 ? 16.995 -7.165 -6.330 1.00 82.62 83 GLY A N 1
ATOM 665 C CA . GLY A 1 83 ? 18.025 -7.185 -5.302 1.00 82.62 83 GLY A CA 1
ATOM 666 C C . GLY A 1 83 ? 19.132 -8.189 -5.624 1.00 82.62 83 GLY A C 1
ATOM 667 O O . GLY A 1 83 ? 19.388 -8.535 -6.781 1.00 82.62 83 GLY A O 1
ATOM 668 N N . ASN A 1 84 ? 19.789 -8.694 -4.583 1.00 80.38 84 ASN A N 1
ATOM 669 C CA . ASN A 1 84 ? 20.771 -9.770 -4.714 1.00 80.38 84 ASN A CA 1
ATOM 670 C C . ASN A 1 84 ? 20.187 -11.114 -4.240 1.00 80.38 84 ASN A C 1
ATOM 672 O O . ASN A 1 84 ? 19.035 -11.206 -3.822 1.00 80.38 84 ASN A O 1
ATOM 676 N N . SER A 1 85 ? 20.974 -12.192 -4.320 1.00 63.69 85 SER A N 1
ATOM 677 C CA . SER A 1 85 ? 20.521 -13.539 -3.934 1.00 63.69 85 SER A CA 1
ATOM 678 C C . SER A 1 85 ? 20.045 -13.650 -2.483 1.00 63.69 85 SER A C 1
ATOM 680 O O . SER A 1 85 ? 19.329 -14.595 -2.158 1.00 63.69 85 SER A O 1
ATOM 682 N N . THR A 1 86 ? 20.460 -12.715 -1.630 1.00 66.06 86 THR A N 1
ATOM 683 C CA . THR A 1 86 ? 20.296 -12.764 -0.176 1.00 66.06 86 THR A CA 1
ATOM 684 C C . THR A 1 86 ? 19.313 -11.707 0.327 1.00 66.06 86 THR A C 1
ATOM 686 O O . THR A 1 86 ? 18.571 -11.976 1.265 1.00 66.06 86 THR A O 1
ATOM 689 N N . TYR A 1 87 ? 19.254 -10.541 -0.318 1.00 75.81 87 TYR A N 1
ATOM 690 C CA . TYR A 1 87 ? 18.468 -9.392 0.118 1.00 75.81 87 TYR A CA 1
ATOM 691 C C . TYR A 1 87 ? 17.612 -8.865 -1.032 1.00 75.81 87 TYR A C 1
ATOM 693 O O . TYR A 1 87 ? 18.135 -8.375 -2.039 1.00 75.81 87 TYR A O 1
ATOM 701 N N . ALA A 1 88 ? 16.293 -8.981 -0.865 1.00 84.12 88 ALA A N 1
ATOM 702 C CA . ALA A 1 88 ? 15.337 -8.211 -1.649 1.00 84.12 88 ALA A CA 1
ATOM 703 C C . ALA A 1 88 ? 15.343 -6.760 -1.134 1.00 84.12 88 ALA A C 1
ATOM 705 O O . ALA A 1 88 ? 15.510 -6.565 0.073 1.00 84.12 88 ALA A O 1
ATOM 706 N N . PRO A 1 89 ? 15.176 -5.751 -2.002 1.00 90.19 89 PRO A N 1
ATOM 707 C CA . PRO A 1 89 ? 15.081 -4.374 -1.549 1.00 90.19 89 PRO A CA 1
ATOM 708 C C . PRO A 1 89 ? 13.864 -4.191 -0.639 1.00 90.19 89 PRO A C 1
ATOM 710 O O . PRO A 1 89 ? 12.806 -4.770 -0.919 1.00 90.19 89 PRO A O 1
ATOM 713 N N . PRO A 1 90 ? 13.996 -3.389 0.426 1.00 93.62 90 PRO A N 1
ATOM 714 C CA . PRO A 1 90 ? 12.876 -3.063 1.284 1.00 93.62 90 PRO A CA 1
ATOM 715 C C . PRO A 1 90 ? 11.842 -2.230 0.528 1.00 93.62 90 PRO A C 1
ATOM 717 O O . PRO A 1 90 ? 12.181 -1.427 -0.342 1.00 93.62 90 PRO A O 1
ATOM 720 N N . PHE A 1 91 ? 10.581 -2.395 0.898 1.00 94.06 91 PHE A N 1
ATOM 721 C CA . PHE A 1 91 ? 9.490 -1.545 0.441 1.00 94.06 91 PHE A CA 1
ATOM 722 C C . PHE A 1 91 ? 8.433 -1.407 1.533 1.00 94.06 91 PHE A C 1
ATOM 724 O O . PHE A 1 91 ? 8.321 -2.256 2.425 1.00 94.06 91 PHE A O 1
ATOM 731 N N . THR A 1 92 ? 7.657 -0.334 1.447 1.00 95.31 92 THR A N 1
ATOM 732 C CA . THR A 1 92 ? 6.552 -0.053 2.360 1.00 95.31 92 THR A CA 1
ATOM 733 C C . THR A 1 92 ? 5.245 -0.231 1.607 1.00 95.31 92 THR A C 1
ATOM 735 O O . THR A 1 92 ? 5.034 0.371 0.555 1.00 95.31 92 THR A O 1
ATOM 738 N N . LEU A 1 93 ? 4.396 -1.113 2.125 1.00 94.75 93 LEU A N 1
ATOM 739 C CA . LEU A 1 93 ? 3.032 -1.342 1.672 1.00 94.75 93 LEU A CA 1
ATOM 740 C C . LEU A 1 93 ? 2.102 -0.420 2.459 1.00 94.75 93 LEU A C 1
ATOM 742 O O . LEU A 1 93 ? 2.163 -0.385 3.681 1.00 94.75 93 LEU A O 1
ATOM 746 N N . PHE A 1 94 ? 1.211 0.265 1.760 1.00 93.44 94 PHE A N 1
ATOM 747 C CA . PHE A 1 94 ? 0.126 1.039 2.349 1.00 93.44 94 PHE A CA 1
ATOM 748 C C . PHE A 1 94 ? -1.192 0.349 2.053 1.00 93.44 94 PHE A C 1
ATOM 750 O O . PHE A 1 94 ? -1.367 -0.209 0.968 1.00 93.44 94 PHE A O 1
ATOM 757 N N . VAL A 1 95 ? -2.114 0.395 3.002 1.00 92.38 95 VAL A N 1
ATOM 758 C CA . VAL A 1 95 ? -3.460 -0.148 2.862 1.00 92.38 95 VAL A CA 1
ATOM 759 C C . VAL A 1 95 ? -4.444 0.894 3.353 1.00 92.38 95 VAL A C 1
ATOM 761 O O . VAL A 1 95 ? -4.409 1.282 4.516 1.00 92.38 95 VAL A O 1
ATOM 764 N N . PHE A 1 96 ? -5.321 1.325 2.456 1.00 89.81 96 PHE A N 1
ATOM 765 C CA . PHE A 1 96 ? -6.406 2.246 2.751 1.00 89.81 96 PHE A CA 1
ATOM 766 C C . PHE A 1 96 ? -7.738 1.512 2.676 1.00 89.81 96 PHE A C 1
ATOM 768 O O . PHE A 1 96 ? -8.069 0.963 1.625 1.00 89.81 96 PHE A O 1
ATOM 775 N N . CYS A 1 97 ? -8.514 1.533 3.749 1.00 87.44 97 CYS A N 1
ATOM 776 C CA . CYS A 1 97 ? -9.883 1.043 3.786 1.00 87.44 97 CYS A CA 1
ATOM 777 C C . CYS A 1 97 ? -10.838 2.238 3.951 1.00 87.44 97 CYS A C 1
ATOM 779 O O . CYS A 1 97 ? -10.562 3.124 4.752 1.00 87.44 97 CYS A O 1
ATOM 781 N N . PRO A 1 98 ? -11.983 2.285 3.250 1.00 82.38 98 PRO A N 1
ATOM 782 C CA . PRO A 1 98 ? -12.985 3.343 3.383 1.00 82.38 98 PRO A CA 1
ATOM 783 C C . PRO A 1 98 ? -13.882 3.125 4.625 1.00 82.38 98 PRO A C 1
ATOM 785 O O . PRO A 1 98 ? -15.042 3.528 4.639 1.00 82.38 98 PRO A O 1
ATOM 788 N N . PHE A 1 99 ? -13.357 2.434 5.637 1.00 85.44 99 PHE A N 1
ATOM 789 C CA . PHE A 1 99 ? -13.968 2.178 6.935 1.00 85.44 99 PHE A CA 1
ATOM 790 C C . PHE A 1 99 ? -12.875 2.106 8.001 1.00 85.44 99 PHE A C 1
ATOM 792 O O . PHE A 1 99 ? -11.739 1.725 7.705 1.00 85.44 99 PHE A O 1
ATOM 799 N N . ASP A 1 100 ? -13.240 2.451 9.231 1.00 89.25 100 ASP A N 1
ATOM 800 C CA . ASP A 1 100 ? -12.342 2.427 10.380 1.00 89.25 100 ASP A CA 1
ATOM 801 C C . ASP A 1 100 ? -12.136 0.980 10.858 1.00 89.25 100 ASP A C 1
ATOM 803 O O . ASP A 1 100 ? -13.038 0.334 11.401 1.00 89.25 100 ASP A O 1
ATOM 807 N N . VAL A 1 101 ? -10.928 0.458 10.641 1.00 91.38 101 VAL A N 1
ATOM 808 C CA . VAL A 1 101 ? -10.545 -0.900 11.054 1.00 91.38 101 VAL A CA 1
ATOM 809 C C . VAL A 1 101 ? -10.497 -1.027 12.577 1.00 91.38 101 VAL A C 1
ATOM 811 O O . VAL A 1 101 ? -10.752 -2.116 13.093 1.00 91.38 101 VAL A O 1
ATOM 814 N N . SER A 1 102 ? -10.225 0.063 13.305 1.00 90.94 102 SER A N 1
ATOM 815 C CA . SER A 1 102 ? -10.113 0.071 14.770 1.00 90.94 102 SER A CA 1
ATOM 816 C C . SER A 1 102 ? -11.434 -0.279 15.468 1.00 90.94 102 SER A C 1
ATOM 818 O O . SER A 1 102 ? -11.430 -0.812 16.573 1.00 90.94 102 SER A O 1
ATOM 820 N N . LEU A 1 103 ? -12.573 -0.094 14.790 1.00 90.44 103 LEU A N 1
ATOM 821 C CA . LEU A 1 103 ? -13.896 -0.494 15.286 1.00 90.44 103 LEU A CA 1
ATOM 822 C C . LEU A 1 103 ? -14.141 -2.014 15.211 1.00 90.44 103 LEU A C 1
ATOM 824 O O . LEU A 1 103 ? -15.156 -2.509 15.701 1.00 90.44 103 LEU A O 1
ATOM 828 N N . GLY A 1 104 ? -13.240 -2.767 14.577 1.00 88.31 104 GLY A N 1
ATOM 829 C CA . GLY A 1 104 ? -13.310 -4.221 14.459 1.00 88.31 104 GLY A CA 1
ATOM 830 C C . GLY A 1 104 ? -12.624 -4.995 15.587 1.00 88.31 104 GLY A C 1
ATOM 831 O O . GLY A 1 104 ? -12.073 -4.438 16.530 1.00 88.31 104 GLY A O 1
ATOM 832 N N . GLY A 1 105 ? -12.620 -6.324 15.469 1.00 84.62 105 GLY A N 1
ATOM 833 C CA . GLY A 1 105 ? -11.866 -7.203 16.368 1.00 84.62 105 GLY A CA 1
ATOM 834 C C . GLY A 1 105 ? -12.521 -7.412 17.739 1.00 84.62 105 GLY A C 1
ATOM 835 O O . GLY A 1 105 ? -13.613 -6.923 18.036 1.00 84.62 105 GLY A O 1
ATOM 836 N N . VAL A 1 106 ? -11.872 -8.205 18.595 1.00 78.88 106 VAL A N 1
ATOM 837 C CA . VAL A 1 106 ? -12.390 -8.487 19.942 1.00 78.88 106 VAL A CA 1
ATOM 838 C C . VAL A 1 106 ? -12.244 -7.234 20.801 1.00 78.88 106 VAL A C 1
ATOM 840 O O . VAL A 1 106 ? -11.134 -6.790 21.051 1.00 78.88 106 VAL A O 1
ATOM 843 N N . GLY A 1 107 ? -13.363 -6.681 21.273 1.00 79.56 107 GLY A N 1
ATOM 844 C CA . GLY A 1 107 ? -13.347 -5.506 22.149 1.00 79.56 107 GLY A CA 1
ATOM 845 C C . GLY A 1 107 ? -13.032 -4.185 21.443 1.00 79.56 107 GLY A C 1
ATOM 846 O O . GLY A 1 107 ? -12.648 -3.243 22.130 1.00 79.56 107 GLY A O 1
ATOM 847 N N . ASN A 1 108 ? -13.217 -4.109 20.119 1.00 80.75 108 ASN A N 1
ATOM 848 C CA . ASN A 1 108 ? -12.885 -2.939 19.296 1.00 80.75 108 ASN A CA 1
ATOM 849 C C . ASN A 1 108 ? -11.387 -2.587 19.369 1.00 80.75 108 ASN A C 1
ATOM 851 O O . ASN A 1 108 ? -11.005 -1.426 19.485 1.00 80.75 108 ASN A O 1
ATOM 855 N N . GLU A 1 109 ? -10.536 -3.615 19.393 1.00 83.56 109 GLU A N 1
ATOM 856 C CA . GLU A 1 109 ? -9.076 -3.464 19.341 1.00 83.56 109 GLU A CA 1
ATOM 857 C C . GLU A 1 109 ? -8.540 -3.365 17.904 1.00 83.56 109 GLU A C 1
ATOM 859 O O . GLU A 1 109 ? -7.360 -3.078 17.736 1.00 83.56 109 GLU A O 1
ATOM 864 N N . GLY A 1 110 ? -9.397 -3.641 16.912 1.00 87.69 110 GLY A N 1
ATOM 865 C CA . GLY A 1 110 ? -9.224 -3.559 15.463 1.00 87.69 110 GLY A CA 1
ATOM 866 C C . GLY A 1 110 ? -7.803 -3.535 14.906 1.00 87.69 110 GLY A C 1
ATOM 867 O O . GLY A 1 110 ? -7.057 -2.570 15.051 1.00 87.69 110 GLY A O 1
ATOM 868 N N . SER A 1 111 ? -7.442 -4.582 14.170 1.00 92.00 111 SER A N 1
ATOM 869 C CA . SER A 1 111 ? -6.101 -4.758 13.633 1.00 92.00 111 SER A CA 1
ATOM 870 C C . SER A 1 111 ? -6.080 -5.083 12.143 1.00 92.00 111 SER A C 1
ATOM 872 O O . SER A 1 111 ? -7.015 -5.641 11.561 1.00 92.00 111 SER A O 1
ATOM 874 N N . MET A 1 112 ? -4.943 -4.774 11.523 1.00 93.25 112 MET A N 1
ATOM 875 C CA . MET A 1 112 ? -4.609 -5.230 10.185 1.00 93.25 112 MET A CA 1
ATOM 876 C C . MET A 1 112 ? -3.258 -5.943 10.194 1.00 93.25 112 MET A C 1
ATOM 878 O O . MET A 1 112 ? -2.280 -5.463 10.765 1.00 93.25 112 MET A O 1
ATOM 882 N N . ASN A 1 113 ? -3.192 -7.109 9.551 1.00 93.50 113 ASN A N 1
ATOM 883 C CA . ASN A 1 113 ? -1.997 -7.945 9.556 1.00 93.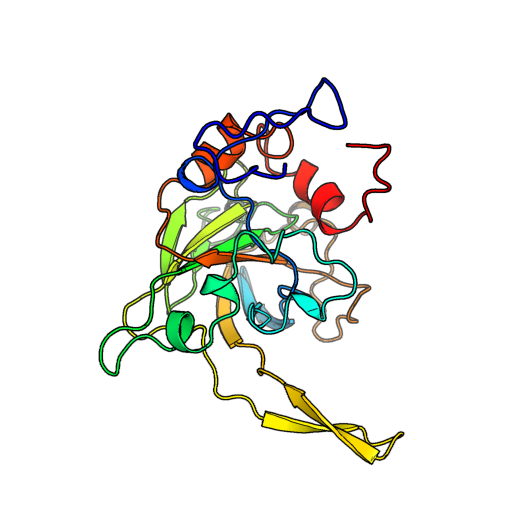50 113 ASN A CA 1
ATOM 884 C C . ASN A 1 113 ? -1.676 -8.502 8.169 1.00 93.50 113 ASN A C 1
ATOM 886 O O . ASN A 1 113 ? -2.497 -9.177 7.547 1.00 93.50 113 ASN A O 1
ATOM 890 N N . PHE A 1 114 ? -0.432 -8.295 7.743 1.00 94.94 114 PHE A N 1
ATOM 891 C CA . PHE A 1 114 ? 0.187 -8.964 6.608 1.00 94.94 114 PHE A CA 1
ATOM 892 C C . PHE A 1 114 ? 1.416 -9.749 7.090 1.00 94.94 114 PHE A C 1
ATOM 894 O O . PHE A 1 114 ? 2.433 -9.133 7.409 1.00 94.94 114 PHE A O 1
ATOM 901 N N . PRO A 1 115 ? 1.382 -11.098 7.118 1.00 95.12 115 PRO A N 1
ATOM 902 C CA . PRO A 1 115 ? 2.460 -11.906 7.699 1.00 95.12 115 PRO A CA 1
ATOM 903 C C . PRO A 1 115 ? 3.845 -11.686 7.076 1.00 95.12 115 PRO A C 1
ATOM 905 O O . PRO A 1 115 ? 4.858 -11.836 7.756 1.00 95.12 115 PRO A O 1
ATOM 908 N N . ASP A 1 116 ? 3.890 -11.298 5.801 1.00 95.50 116 ASP A N 1
ATOM 909 C CA . ASP A 1 116 ? 5.124 -11.007 5.061 1.00 95.50 116 ASP A CA 1
ATOM 910 C C . ASP A 1 116 ? 5.731 -9.628 5.413 1.00 95.50 116 ASP A C 1
ATOM 912 O O . ASP A 1 116 ? 6.736 -9.213 4.829 1.00 95.50 116 ASP A O 1
ATOM 916 N N . PHE A 1 117 ? 5.130 -8.901 6.360 1.00 96.94 117 PHE A N 1
ATOM 917 C CA . PHE A 1 117 ? 5.483 -7.531 6.715 1.00 96.94 117 PHE A CA 1
ATOM 918 C C . PHE A 1 117 ? 5.553 -7.331 8.238 1.00 96.94 117 PHE A C 1
ATOM 920 O O . PHE A 1 117 ? 4.995 -8.096 9.034 1.00 96.94 117 PHE A O 1
ATOM 927 N N . TYR A 1 118 ? 6.297 -6.313 8.655 1.00 96.56 118 TYR A N 1
ATOM 928 C CA . TYR A 1 118 ? 6.210 -5.716 9.982 1.00 96.56 118 TYR A CA 1
ATOM 929 C C . TYR A 1 118 ? 5.130 -4.626 9.968 1.00 96.56 118 TYR A C 1
ATOM 931 O O . TYR A 1 118 ? 4.995 -3.946 8.949 1.00 96.56 118 TYR A O 1
ATOM 939 N N . PRO A 1 119 ? 4.366 -4.444 11.058 1.00 94.06 119 PRO A N 1
ATOM 940 C CA . PRO A 1 119 ? 3.479 -3.292 11.172 1.00 94.06 119 PRO A CA 1
ATOM 941 C C . PRO A 1 119 ? 4.306 -2.000 11.154 1.00 94.06 119 PRO A C 1
ATOM 943 O O . PRO A 1 119 ? 5.383 -1.950 11.753 1.00 94.06 119 PRO A O 1
ATOM 946 N N . GLY A 1 120 ? 3.820 -0.997 10.430 1.00 93.50 120 GLY A N 1
ATOM 947 C CA . GLY A 1 120 ? 4.318 0.373 10.465 1.00 93.50 120 GLY A CA 1
ATOM 948 C C . GLY A 1 120 ? 3.411 1.227 11.344 1.00 93.50 120 GLY A C 1
ATOM 949 O O . GLY A 1 120 ? 3.331 1.013 12.552 1.00 93.50 120 GLY A O 1
ATOM 950 N N . GLU A 1 121 ? 2.705 2.159 10.715 1.00 92.75 121 GLU A N 1
ATOM 951 C CA . GLU A 1 121 ? 1.798 3.113 11.354 1.00 92.75 121 GLU A CA 1
ATOM 952 C C . GLU A 1 121 ? 0.348 2.876 10.956 1.00 92.75 121 GLU A C 1
ATOM 954 O O . GLU A 1 121 ? 0.057 2.241 9.942 1.00 92.75 121 GLU A O 1
ATOM 959 N N . SER A 1 122 ? -0.554 3.468 11.731 1.00 91.38 122 SER A N 1
ATOM 960 C CA . SER A 1 122 ? -1.955 3.634 11.373 1.00 91.38 122 SER A CA 1
ATOM 961 C C . SER A 1 122 ? -2.372 5.089 11.558 1.00 91.38 122 SER A C 1
ATOM 963 O O . SER A 1 122 ? -1.890 5.771 12.466 1.00 91.38 122 SER A O 1
ATOM 965 N N . SER A 1 123 ? -3.287 5.561 10.719 1.00 89.69 123 SER A N 1
ATOM 966 C CA . SER A 1 123 ? -3.948 6.848 10.909 1.00 89.69 123 SER A CA 1
ATOM 967 C C . SER A 1 123 ? -4.870 6.828 12.135 1.00 89.69 123 SER A C 1
ATOM 969 O O . SER A 1 123 ? -5.258 5.767 12.631 1.00 89.69 123 SER A O 1
ATOM 971 N N . ILE A 1 124 ? -5.210 8.015 12.648 1.00 86.06 124 ILE A N 1
ATOM 972 C CA . ILE A 1 124 ? -6.005 8.181 13.878 1.00 86.06 124 ILE A CA 1
ATOM 973 C C . ILE A 1 124 ? -7.434 7.630 13.763 1.00 86.06 124 ILE A C 1
ATOM 975 O O . ILE A 1 124 ? -8.016 7.210 14.757 1.00 86.06 124 ILE A O 1
ATOM 979 N N . ASP A 1 125 ? -7.973 7.622 12.551 1.00 86.94 125 ASP A N 1
ATOM 980 C CA . ASP A 1 125 ? -9.286 7.099 12.168 1.00 86.94 125 ASP A CA 1
ATOM 981 C C . ASP A 1 125 ? -9.248 5.623 11.752 1.00 86.94 125 ASP A C 1
ATOM 983 O O . ASP A 1 125 ? -10.220 5.111 11.210 1.00 86.94 125 ASP A O 1
ATOM 987 N N . GLY A 1 126 ? -8.097 4.956 11.899 1.00 90.00 126 GLY A N 1
ATOM 988 C CA . GLY A 1 126 ? -7.928 3.540 11.584 1.00 90.00 126 GLY A CA 1
ATOM 989 C C . GLY A 1 126 ? -8.147 3.163 10.113 1.00 90.00 126 GLY A C 1
ATOM 990 O O . GLY A 1 126 ? -8.186 1.968 9.808 1.00 90.00 126 GLY A O 1
ATOM 991 N N . MET A 1 127 ? -8.267 4.130 9.196 1.00 89.56 127 MET A N 1
ATOM 992 C CA . MET A 1 127 ? -8.563 3.892 7.777 1.00 89.56 127 MET A CA 1
ATOM 993 C C . MET A 1 127 ? -7.309 3.608 6.940 1.00 89.56 127 MET A C 1
ATOM 995 O O . MET A 1 127 ? -7.375 2.884 5.946 1.00 89.56 127 MET A O 1
ATOM 999 N N . MET A 1 128 ? -6.154 4.153 7.324 1.00 91.31 128 MET A N 1
ATOM 1000 C CA . MET A 1 128 ? -4.887 4.009 6.608 1.00 91.31 128 MET A CA 1
ATOM 1001 C C . MET A 1 128 ? -3.855 3.297 7.476 1.00 91.31 128 MET A C 1
ATOM 1003 O O . MET A 1 128 ? -3.624 3.686 8.615 1.00 91.31 128 MET A O 1
ATOM 1007 N N . TRP A 1 129 ? -3.200 2.280 6.921 1.00 93.38 129 TRP A N 1
ATOM 1008 C CA . TRP A 1 129 ? -2.170 1.495 7.601 1.00 93.38 129 TRP A CA 1
ATOM 1009 C C . TRP A 1 129 ? -0.947 1.314 6.706 1.00 93.38 129 TRP A C 1
ATOM 1011 O O . TRP A 1 129 ? -1.081 1.126 5.495 1.00 93.38 129 TRP A O 1
ATOM 1021 N N . SER A 1 130 ? 0.249 1.328 7.290 1.00 95.00 130 SER A N 1
ATOM 1022 C CA . SER A 1 130 ? 1.505 1.039 6.598 1.00 95.00 130 SER A CA 1
ATOM 1023 C C . SER A 1 130 ? 2.179 -0.224 7.140 1.00 95.00 130 SER A C 1
ATOM 1025 O O . SER A 1 130 ? 2.010 -0.621 8.294 1.00 95.00 130 SER A O 1
ATOM 1027 N N . PHE A 1 131 ? 2.938 -0.897 6.277 1.00 96.62 131 PHE A N 1
ATOM 1028 C CA . PHE A 1 131 ? 3.581 -2.177 6.547 1.00 96.62 131 PHE A CA 1
ATOM 1029 C C . PHE A 1 131 ? 4.961 -2.231 5.893 1.00 96.62 131 PHE A C 1
ATOM 1031 O O . PHE A 1 131 ? 5.105 -1.986 4.697 1.00 96.62 131 PHE A O 1
ATOM 1038 N N . LEU A 1 132 ? 5.983 -2.614 6.653 1.00 97.19 132 LEU A N 1
ATOM 1039 C CA . LEU A 1 132 ? 7.374 -2.671 6.198 1.00 97.19 132 LEU A CA 1
ATOM 1040 C C . LEU A 1 132 ? 7.723 -4.098 5.770 1.00 97.19 132 LEU A C 1
ATOM 1042 O O . LEU A 1 132 ? 7.561 -5.036 6.550 1.00 97.19 132 LEU A O 1
ATOM 1046 N N . SER A 1 133 ? 8.195 -4.306 4.542 1.00 96.44 133 SER A N 1
ATOM 1047 C CA . SER A 1 133 ? 8.489 -5.653 4.031 1.00 96.44 133 SER A CA 1
ATOM 1048 C C . SER A 1 133 ? 9.496 -6.406 4.913 1.00 96.44 133 SER A C 1
ATOM 1050 O O . SER A 1 133 ? 10.563 -5.877 5.223 1.00 96.44 133 SER A O 1
ATOM 1052 N N . ARG A 1 134 ? 9.210 -7.660 5.283 1.00 95.12 134 ARG A N 1
ATOM 1053 C CA . ARG A 1 134 ? 10.192 -8.523 5.965 1.00 95.12 134 ARG A CA 1
ATOM 1054 C C . ARG A 1 134 ? 11.299 -8.978 5.017 1.00 95.12 134 ARG A C 1
ATOM 1056 O O . ARG A 1 134 ? 11.143 -8.975 3.795 1.00 95.12 134 ARG A O 1
ATOM 1063 N N . ASP A 1 135 ? 12.397 -9.452 5.598 1.00 89.81 135 ASP A N 1
ATOM 1064 C CA . ASP A 1 135 ? 13.473 -10.096 4.849 1.00 89.81 135 ASP A CA 1
ATOM 1065 C C . ASP A 1 135 ? 12.938 -11.275 4.028 1.00 89.81 135 ASP A C 1
ATOM 1067 O O . ASP A 1 135 ? 12.260 -12.170 4.535 1.00 89.81 135 ASP A O 1
ATOM 1071 N N . GLY A 1 136 ? 13.261 -11.277 2.735 1.00 86.88 136 GLY A N 1
ATOM 1072 C CA . GLY A 1 136 ? 12.812 -12.301 1.792 1.00 86.88 136 GLY A CA 1
ATOM 1073 C C . GLY A 1 136 ? 11.453 -12.026 1.143 1.00 86.88 136 GLY A C 1
ATOM 1074 O O . GLY A 1 136 ? 11.114 -12.720 0.181 1.00 86.88 136 GLY A O 1
ATOM 1075 N N . THR A 1 137 ? 10.715 -11.003 1.580 1.00 92.25 137 THR A N 1
ATOM 1076 C CA . THR A 1 137 ? 9.493 -10.550 0.905 1.00 92.25 137 THR A CA 1
ATOM 1077 C C . THR A 1 137 ? 9.860 -9.904 -0.426 1.00 92.25 137 THR A C 1
ATOM 1079 O O . THR A 1 137 ? 10.576 -8.908 -0.484 1.00 92.25 137 THR A O 1
ATOM 1082 N N . LYS A 1 138 ? 9.394 -10.496 -1.531 1.00 90.31 138 LYS A N 1
ATOM 1083 C CA . LYS A 1 138 ? 9.772 -10.078 -2.888 1.00 90.31 138 LYS A CA 1
ATOM 1084 C C . LYS A 1 138 ? 8.642 -9.337 -3.578 1.00 90.31 138 LYS A C 1
ATOM 1086 O O . LYS A 1 138 ? 7.580 -9.907 -3.822 1.00 90.31 138 LYS A O 1
ATOM 1091 N N . TYR A 1 139 ? 8.934 -8.107 -3.982 1.00 88.62 139 TYR A N 1
ATOM 1092 C CA . TYR A 1 139 ? 8.108 -7.352 -4.917 1.00 88.62 139 TYR A CA 1
ATOM 1093 C C . TYR A 1 139 ? 8.354 -7.777 -6.378 1.00 88.62 139 TYR A C 1
ATOM 1095 O O . TYR A 1 139 ? 7.435 -7.822 -7.191 1.00 88.62 139 TYR A O 1
ATOM 1103 N N . PHE A 1 140 ? 9.579 -8.189 -6.711 1.00 89.94 140 PHE A N 1
ATOM 1104 C CA . PHE A 1 140 ? 9.940 -8.596 -8.066 1.00 89.94 140 PHE A CA 1
ATOM 1105 C C . PHE A 1 140 ? 9.465 -10.009 -8.433 1.00 89.94 140 PHE A C 1
ATOM 1107 O O . PHE A 1 140 ? 9.641 -10.974 -7.680 1.00 89.94 140 PHE A O 1
ATOM 1114 N N . LYS A 1 141 ? 8.967 -10.157 -9.665 1.00 87.94 141 LYS A N 1
ATOM 1115 C CA . LYS A 1 141 ? 8.761 -11.447 -10.332 1.00 87.94 141 LYS A CA 1
ATOM 1116 C C . LYS A 1 141 ? 9.324 -11.405 -11.747 1.00 87.94 141 LYS A C 1
ATOM 1118 O O . LYS A 1 141 ? 9.151 -10.421 -12.454 1.00 87.94 141 LYS A O 1
ATOM 1123 N N . ASN A 1 142 ? 9.921 -12.517 -12.182 1.00 87.62 142 ASN A N 1
ATOM 1124 C CA . ASN A 1 142 ? 10.440 -12.633 -13.545 1.00 87.62 142 ASN A CA 1
ATOM 1125 C C . ASN A 1 142 ? 9.329 -12.372 -14.582 1.00 87.62 142 ASN A C 1
ATOM 1127 O O . ASN A 1 142 ? 8.218 -12.902 -14.416 1.00 87.62 142 ASN A O 1
ATOM 1131 N N . PRO A 1 143 ? 9.630 -11.606 -15.647 1.00 88.25 143 PRO A N 1
ATOM 1132 C CA . PRO A 1 143 ? 8.663 -11.291 -16.683 1.00 88.25 143 PRO A CA 1
ATOM 1133 C C . PRO A 1 143 ? 8.238 -12.554 -17.433 1.00 88.25 143 PRO A C 1
ATOM 1135 O O . PRO A 1 143 ? 8.980 -13.538 -17.524 1.00 88.25 143 PRO A O 1
ATOM 1138 N N . LYS A 1 144 ? 7.016 -12.531 -17.963 1.00 88.94 144 LYS A N 1
ATOM 1139 C CA . LYS A 1 144 ? 6.434 -13.633 -18.732 1.00 88.94 144 LYS A CA 1
ATOM 1140 C C . LYS A 1 144 ? 5.964 -13.138 -20.090 1.00 88.94 144 LYS A C 1
ATOM 1142 O O . LYS A 1 144 ? 5.466 -12.023 -20.209 1.00 88.94 144 LYS A O 1
ATOM 1147 N N . LEU A 1 145 ? 6.092 -13.998 -21.096 1.00 89.62 145 LEU A N 1
ATOM 1148 C CA . LEU A 1 145 ? 5.463 -13.788 -22.394 1.00 89.62 145 LEU A CA 1
ATOM 1149 C C . LEU A 1 145 ? 3.965 -14.067 -22.257 1.00 89.62 145 LEU A C 1
ATOM 1151 O O . LEU A 1 145 ? 3.571 -15.139 -21.797 1.00 89.62 145 LEU A O 1
ATOM 1155 N N . ILE A 1 146 ? 3.153 -13.088 -22.631 1.00 84.50 146 ILE A N 1
ATOM 1156 C CA . ILE A 1 146 ? 1.697 -13.165 -22.652 1.00 84.50 146 ILE A CA 1
ATOM 1157 C C . ILE A 1 146 ? 1.254 -12.926 -24.088 1.00 84.50 146 ILE A C 1
ATOM 1159 O O . ILE A 1 146 ? 1.526 -11.871 -24.664 1.00 84.50 146 ILE A O 1
ATOM 1163 N N . THR A 1 147 ? 0.586 -13.921 -24.660 1.00 86.69 147 THR A N 1
ATOM 1164 C CA . THR A 1 147 ? -0.017 -13.827 -25.987 1.00 86.69 147 THR A CA 1
ATOM 1165 C C . THR A 1 147 ? -1.458 -13.367 -25.840 1.00 86.69 147 THR A C 1
ATOM 1167 O O . THR A 1 147 ? -2.237 -13.983 -25.116 1.00 86.69 147 THR A O 1
ATOM 1170 N N . ASP A 1 148 ? -1.793 -12.267 -26.502 1.00 80.94 148 ASP A N 1
ATOM 1171 C CA . ASP A 1 148 ? -3.164 -11.788 -26.607 1.00 80.94 148 ASP A CA 1
ATOM 1172 C C . ASP A 1 148 ? -3.951 -12.719 -27.542 1.00 80.94 148 ASP A C 1
ATOM 1174 O O . ASP A 1 148 ? -3.576 -12.913 -28.700 1.00 80.94 148 ASP A O 1
ATOM 1178 N N . GLU A 1 149 ? -5.020 -13.334 -27.032 1.00 85.19 149 GLU A N 1
ATOM 1179 C CA . GLU A 1 149 ? -5.778 -14.363 -27.759 1.00 85.19 149 GLU A CA 1
ATOM 1180 C C . GLU A 1 149 ? -6.541 -13.810 -28.975 1.00 85.19 149 GLU A C 1
ATOM 1182 O O . GLU A 1 149 ? -6.903 -14.573 -29.869 1.00 85.19 149 GLU A O 1
ATOM 1187 N N . ILE A 1 150 ? -6.773 -12.494 -29.032 1.00 83.88 150 ILE A N 1
ATOM 1188 C CA . ILE A 1 150 ? -7.567 -11.839 -30.079 1.00 83.88 150 ILE A CA 1
ATOM 1189 C C . ILE A 1 150 ? -6.667 -11.372 -31.228 1.00 83.88 150 ILE A C 1
ATOM 1191 O O . ILE A 1 150 ? -6.971 -11.590 -32.399 1.00 83.88 150 ILE A O 1
ATOM 1195 N N . SER A 1 151 ? -5.553 -10.722 -30.901 1.00 85.44 151 SER A N 1
ATOM 1196 C CA . SER A 1 151 ? -4.606 -10.141 -31.858 1.00 85.44 151 SER A CA 1
ATOM 1197 C C . SER A 1 151 ? -3.447 -11.073 -32.216 1.00 85.44 151 SER A C 1
ATOM 1199 O O . SER A 1 151 ? -2.748 -10.820 -33.195 1.00 85.44 151 SER A O 1
ATOM 1201 N N . GLY A 1 152 ? -3.208 -12.132 -31.433 1.00 86.44 152 GLY A N 1
ATOM 1202 C CA . GLY A 1 152 ? -2.066 -13.038 -31.590 1.00 86.44 152 GLY A CA 1
ATOM 1203 C C . GLY A 1 152 ? -0.713 -12.415 -31.222 1.00 86.44 152 GLY A C 1
ATOM 1204 O O . GLY A 1 152 ? 0.324 -13.073 -31.334 1.00 86.44 152 GLY A O 1
ATOM 1205 N N . ASN A 1 153 ? -0.695 -11.157 -30.770 1.00 88.69 153 ASN A N 1
ATOM 1206 C CA . ASN A 1 153 ? 0.529 -10.458 -30.405 1.00 88.69 153 ASN A CA 1
ATOM 1207 C C . ASN A 1 153 ? 1.058 -10.969 -29.065 1.00 88.69 153 ASN A C 1
ATOM 1209 O O . ASN A 1 153 ? 0.328 -11.063 -28.079 1.00 88.69 153 ASN A O 1
ATOM 1213 N N . THR A 1 154 ? 2.355 -11.267 -29.018 1.00 87.19 154 THR A N 1
ATOM 1214 C CA . THR A 1 154 ? 3.029 -11.645 -27.774 1.00 87.19 154 THR A CA 1
ATOM 1215 C C . THR A 1 154 ? 3.720 -10.430 -27.176 1.00 87.19 154 THR A C 1
ATOM 1217 O O . THR A 1 154 ? 4.544 -9.796 -27.830 1.00 87.19 154 THR A O 1
ATOM 1220 N N . THR A 1 155 ? 3.407 -10.127 -25.920 1.00 85.75 155 THR A N 1
ATOM 1221 C CA . THR A 1 155 ? 4.035 -9.051 -25.147 1.00 85.75 155 THR A CA 1
ATOM 1222 C C . THR A 1 155 ? 4.706 -9.627 -23.911 1.00 85.75 155 THR A C 1
ATOM 1224 O O . THR A 1 155 ? 4.228 -10.592 -23.317 1.00 85.75 155 THR A O 1
ATOM 1227 N N . MET A 1 156 ? 5.848 -9.066 -23.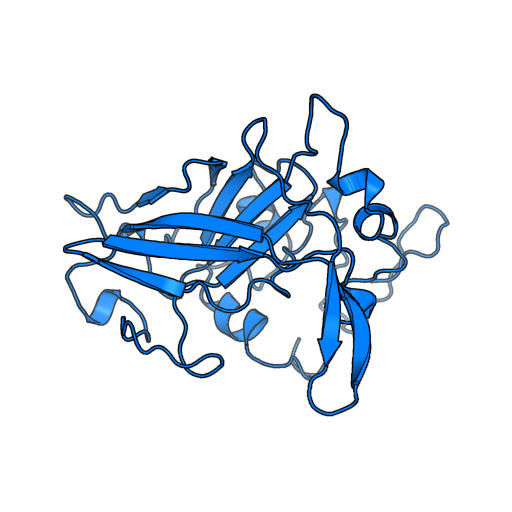529 1.00 84.69 156 MET A N 1
ATOM 1228 C CA . MET A 1 156 ? 6.498 -9.408 -22.271 1.00 84.69 156 MET A CA 1
ATOM 1229 C C . MET A 1 156 ? 5.904 -8.524 -21.177 1.00 84.69 156 MET A C 1
ATOM 1231 O O . MET A 1 156 ? 5.894 -7.310 -21.334 1.00 84.69 156 MET A O 1
ATOM 1235 N N . LYS A 1 157 ? 5.380 -9.127 -20.105 1.00 83.56 157 LYS A N 1
ATOM 1236 C CA . LYS A 1 157 ? 4.769 -8.400 -18.982 1.00 83.56 157 LYS A CA 1
ATOM 1237 C C . LYS A 1 157 ? 5.332 -8.861 -17.651 1.00 83.56 157 LYS A C 1
ATOM 1239 O O . LYS A 1 157 ? 5.573 -10.063 -17.462 1.00 83.56 157 LYS A O 1
ATOM 1244 N N . PHE A 1 158 ? 5.482 -7.939 -16.705 1.00 86.62 158 PHE A N 1
ATOM 1245 C CA . PHE A 1 158 ? 5.829 -8.296 -15.339 1.00 86.62 158 PHE A CA 1
ATOM 1246 C C . PHE A 1 158 ? 4.555 -8.695 -14.576 1.00 86.62 158 PHE A C 1
ATOM 1248 O O . PHE A 1 158 ? 3.580 -7.945 -14.502 1.00 86.62 158 PHE A O 1
ATOM 1255 N N . PRO A 1 159 ? 4.490 -9.913 -14.009 1.00 86.38 159 PRO A N 1
ATOM 1256 C CA . PRO A 1 159 ? 3.287 -10.351 -13.317 1.00 86.38 159 PRO A CA 1
ATOM 1257 C C . PRO A 1 159 ? 3.153 -9.661 -11.952 1.00 86.38 159 PRO A C 1
ATOM 1259 O O . PRO A 1 159 ? 4.114 -9.592 -11.186 1.00 86.38 159 PRO A O 1
ATOM 1262 N N . SER A 1 160 ? 1.933 -9.255 -11.590 1.00 86.62 160 SER A N 1
ATOM 1263 C CA . SER A 1 160 ? 1.630 -8.693 -10.264 1.00 86.62 160 SER A CA 1
ATOM 1264 C C . SER A 1 160 ? 2.096 -9.595 -9.109 1.00 86.62 160 SER A C 1
ATOM 1266 O O . SER A 1 160 ? 2.056 -10.838 -9.185 1.00 86.62 160 SER A O 1
ATOM 1268 N N . VAL A 1 161 ? 2.502 -8.977 -8.002 1.00 88.69 161 VAL A N 1
ATOM 1269 C CA . VAL A 1 161 ? 2.694 -9.660 -6.715 1.00 88.69 161 VAL A CA 1
ATOM 1270 C C . VAL A 1 161 ? 1.414 -9.653 -5.903 1.00 88.69 161 VAL A C 1
ATOM 1272 O O . VAL A 1 161 ? 0.524 -8.834 -6.118 1.00 88.69 161 VAL A O 1
ATOM 1275 N N . TYR A 1 162 ? 1.312 -10.639 -5.016 1.00 90.00 162 TYR A N 1
ATOM 1276 C CA . TYR A 1 162 ? 0.153 -10.795 -4.161 1.00 90.00 162 TYR A CA 1
ATOM 1277 C C . TYR A 1 162 ? 0.598 -11.107 -2.746 1.00 90.00 162 TYR A C 1
ATOM 1279 O O . TYR A 1 162 ? 1.442 -11.986 -2.572 1.00 90.00 162 TYR A O 1
ATOM 1287 N N . PHE A 1 163 ? -0.033 -10.460 -1.778 1.00 92.00 163 PHE A N 1
ATOM 1288 C CA . PHE A 1 163 ? 0.203 -10.666 -0.355 1.00 92.00 163 PHE A CA 1
ATOM 1289 C C . PHE A 1 163 ? -1.119 -10.989 0.327 1.00 92.00 163 PHE A C 1
ATOM 1291 O O . PHE A 1 163 ? -2.165 -10.452 -0.039 1.00 92.00 163 PHE A O 1
ATOM 1298 N N . LYS A 1 164 ? -1.101 -11.920 1.277 1.00 92.44 164 LYS A N 1
ATOM 1299 C CA . LYS A 1 164 ? -2.298 -12.256 2.050 1.00 92.44 164 LYS A CA 1
ATOM 1300 C C . LYS A 1 164 ? -2.352 -11.346 3.273 1.00 92.44 164 LYS A C 1
ATOM 1302 O O . LYS A 1 164 ? -1.374 -11.283 4.009 1.00 92.44 164 LYS A O 1
ATOM 1307 N N . GLY A 1 165 ? -3.485 -10.688 3.472 1.00 92.00 165 GLY A N 1
ATOM 1308 C CA . GLY A 1 165 ? -3.759 -9.853 4.633 1.00 92.00 165 GLY A CA 1
ATOM 1309 C C . GLY A 1 165 ? -5.002 -10.315 5.383 1.00 92.00 165 GLY A C 1
ATOM 1310 O O . GLY A 1 165 ? -5.847 -11.026 4.830 1.00 92.00 165 GLY A O 1
ATOM 1311 N N . TYR A 1 166 ? -5.104 -9.889 6.632 1.00 92.62 166 TYR A N 1
ATOM 1312 C CA . TYR A 1 166 ? -6.276 -10.035 7.485 1.00 92.62 166 TYR A CA 1
ATOM 1313 C C . TYR A 1 166 ? -6.624 -8.655 8.023 1.00 92.62 166 TYR A C 1
ATOM 1315 O O . TYR A 1 166 ? -5.725 -7.932 8.454 1.00 92.62 166 TYR A O 1
ATOM 1323 N N . ILE A 1 167 ? -7.897 -8.286 7.936 1.00 91.56 167 ILE A N 1
ATOM 1324 C CA . ILE A 1 167 ? -8.388 -6.975 8.358 1.00 91.56 167 ILE A CA 1
ATOM 1325 C C . ILE A 1 167 ? -9.580 -7.220 9.264 1.00 91.56 167 ILE A C 1
ATOM 1327 O O . ILE A 1 167 ? -10.556 -7.836 8.830 1.00 91.56 167 ILE A O 1
ATOM 1331 N N . ASP A 1 168 ? -9.489 -6.770 10.506 1.00 92.38 168 ASP A N 1
ATOM 1332 C CA . ASP A 1 168 ? -10.626 -6.789 11.410 1.00 92.38 168 ASP A CA 1
ATOM 1333 C C . ASP A 1 168 ? -11.720 -5.845 10.900 1.00 92.38 168 ASP A C 1
ATOM 1335 O O . ASP A 1 168 ? -11.459 -4.828 10.259 1.00 92.38 168 ASP A O 1
ATOM 1339 N N . ARG A 1 169 ? -12.977 -6.198 11.154 1.00 86.81 169 ARG A N 1
ATOM 1340 C CA . ARG A 1 169 ? -14.126 -5.368 10.789 1.00 86.81 169 ARG A CA 1
ATOM 1341 C C . ARG A 1 169 ? -15.121 -5.313 11.928 1.00 86.81 169 ARG A C 1
ATOM 1343 O O . ARG A 1 169 ? -15.273 -6.285 12.673 1.00 86.81 169 ARG A O 1
ATOM 1350 N N . SER A 1 170 ? -15.829 -4.194 12.025 1.00 87.94 170 SER A N 1
ATOM 1351 C CA . SER A 1 170 ? -16.938 -4.079 12.962 1.00 87.94 170 SER A CA 1
ATOM 1352 C C . SER A 1 170 ? -18.015 -5.129 12.672 1.00 87.94 170 SER A C 1
ATOM 1354 O O . SER A 1 170 ? -18.221 -5.564 11.535 1.00 87.94 170 SER A O 1
ATOM 1356 N N . SER A 1 171 ? -18.720 -5.537 13.725 1.00 84.31 171 SER A N 1
ATOM 1357 C CA . SER A 1 171 ? -19.939 -6.343 13.612 1.00 84.31 171 SER A CA 1
ATOM 1358 C C . SER A 1 171 ? -21.163 -5.515 13.197 1.00 84.31 171 SER A C 1
ATOM 1360 O O . SER A 1 171 ? -22.152 -6.081 12.727 1.00 84.31 171 SER A O 1
ATOM 1362 N N . LEU A 1 172 ? -21.091 -4.189 13.336 1.00 85.81 172 LEU A N 1
ATOM 1363 C CA . LEU A 1 172 ? -22.136 -3.247 12.956 1.00 85.81 172 LEU A CA 1
ATOM 1364 C C . LEU A 1 172 ? -21.999 -2.900 11.470 1.00 85.81 172 LEU A C 1
ATOM 1366 O O . LEU A 1 172 ? -20.899 -2.687 10.963 1.00 85.81 172 LEU A O 1
ATOM 1370 N N . ALA A 1 173 ? -23.112 -2.941 10.736 1.00 80.12 173 ALA A N 1
ATOM 1371 C CA . ALA A 1 173 ? -23.102 -2.825 9.276 1.00 80.12 173 ALA A CA 1
ATOM 1372 C C . ALA A 1 173 ? -22.834 -1.392 8.786 1.00 80.12 173 ALA A C 1
ATOM 1374 O O . ALA A 1 173 ? -22.262 -1.206 7.720 1.00 80.12 173 ALA A O 1
ATOM 1375 N N . ASP A 1 174 ? -23.234 -0.392 9.562 1.00 83.62 174 ASP A N 1
ATOM 1376 C CA . ASP A 1 174 ? -23.010 1.032 9.308 1.00 83.62 174 ASP A CA 1
ATOM 1377 C C . ASP A 1 174 ? -21.552 1.468 9.526 1.00 83.62 174 ASP A C 1
ATOM 1379 O O . ASP A 1 174 ? -21.113 2.446 8.927 1.00 83.62 174 ASP A O 1
ATOM 1383 N N . GLU A 1 175 ? -20.781 0.707 10.303 1.00 85.69 175 GLU A N 1
ATOM 1384 C CA . GLU A 1 175 ? -19.352 0.948 10.554 1.00 85.69 175 GLU A CA 1
ATOM 1385 C C . GLU A 1 175 ? -18.431 0.288 9.509 1.00 85.69 175 GLU A C 1
ATOM 1387 O O . GLU A 1 175 ? -17.224 0.502 9.514 1.00 85.69 175 GLU A O 1
ATOM 1392 N N . GLN A 1 176 ? -18.979 -0.512 8.589 1.00 77.25 176 GLN A N 1
ATOM 1393 C CA . GLN A 1 176 ? -18.217 -1.233 7.556 1.00 77.25 176 GLN A CA 1
ATOM 1394 C C . GLN A 1 176 ? -17.993 -0.406 6.271 1.00 77.25 176 GLN A C 1
ATOM 1396 O O . GLN A 1 176 ? -17.428 -0.906 5.295 1.00 77.25 176 GLN A O 1
ATOM 1401 N N . GLY A 1 177 ? -18.398 0.869 6.280 1.00 72.69 177 GLY A N 1
ATOM 1402 C CA . GLY A 1 177 ? -18.263 1.790 5.151 1.00 72.69 177 GLY A CA 1
ATOM 1403 C C . GLY A 1 177 ? -19.254 1.502 4.012 1.00 72.69 177 GLY A C 1
ATOM 1404 O O . GLY A 1 177 ? -20.186 0.712 4.169 1.00 72.69 177 GLY A O 1
ATOM 1405 N N . PRO A 1 178 ? -19.082 2.121 2.830 1.00 65.94 178 PRO A N 1
ATOM 1406 C CA . PRO A 1 178 ? -19.985 1.966 1.679 1.00 65.94 178 PRO A CA 1
ATOM 1407 C C . PRO A 1 178 ? -19.867 0.601 0.969 1.00 65.94 178 PRO A C 1
ATOM 1409 O O . PRO A 1 178 ? -20.325 0.443 -0.164 1.00 65.94 178 PRO A O 1
ATOM 1412 N N . ILE A 1 179 ? -19.224 -0.383 1.598 1.00 66.69 179 ILE A N 1
ATOM 1413 C CA . ILE A 1 179 ? -18.829 -1.639 0.971 1.00 66.69 179 ILE A CA 1
ATOM 1414 C C . ILE A 1 179 ? -19.812 -2.741 1.329 1.00 66.69 179 ILE A C 1
ATOM 1416 O O . ILE A 1 179 ? -20.129 -2.973 2.493 1.00 66.69 179 ILE A O 1
ATOM 1420 N N . VAL A 1 180 ? -20.212 -3.507 0.318 1.00 64.62 180 VAL A N 1
ATOM 1421 C CA . VAL A 1 180 ? -20.827 -4.816 0.526 1.00 64.62 180 VAL A CA 1
ATOM 1422 C C . VAL A 1 180 ? -19.747 -5.877 0.351 1.00 64.62 180 VAL A C 1
ATOM 1424 O O . VAL A 1 180 ? -19.185 -6.036 -0.732 1.00 64.62 180 VAL A O 1
ATOM 1427 N N . PHE A 1 181 ? -19.438 -6.609 1.421 1.00 64.44 181 PHE A N 1
ATOM 1428 C CA . PHE A 1 181 ? -18.497 -7.725 1.363 1.00 64.44 181 PHE A CA 1
ATOM 1429 C C . PHE A 1 181 ? -19.139 -8.929 0.652 1.00 64.44 181 PHE A C 1
ATOM 1431 O O . PHE A 1 181 ? -19.719 -9.804 1.294 1.00 64.44 181 PHE A O 1
ATOM 1438 N N . ASP A 1 182 ? -19.041 -8.973 -0.677 1.00 62.22 182 ASP A N 1
ATOM 1439 C CA . ASP A 1 182 ? -19.538 -10.073 -1.515 1.00 62.22 182 ASP A CA 1
ATOM 1440 C C . ASP A 1 182 ? -18.359 -10.853 -2.143 1.00 62.22 182 ASP A C 1
ATOM 1442 O O . ASP A 1 182 ? -17.454 -10.255 -2.724 1.00 62.22 182 ASP A O 1
ATOM 1446 N N . PRO A 1 183 ? -18.306 -12.196 -2.089 1.00 56.09 183 PRO A N 1
ATOM 1447 C CA . PRO A 1 183 ? -17.332 -12.959 -2.877 1.00 56.09 183 PRO A CA 1
ATOM 1448 C C . PRO A 1 183 ? -17.456 -12.765 -4.405 1.00 56.09 183 PRO A C 1
ATOM 1450 O O . PRO A 1 183 ? -16.521 -13.114 -5.128 1.00 56.09 183 PRO A O 1
ATOM 1453 N N . ASN A 1 184 ? -18.574 -12.224 -4.901 1.00 60.16 184 ASN A N 1
ATOM 1454 C CA . ASN A 1 184 ? -18.840 -11.939 -6.315 1.00 60.16 184 ASN A CA 1
ATOM 1455 C C . ASN A 1 184 ? -18.476 -10.513 -6.749 1.00 60.16 184 ASN A C 1
ATOM 1457 O O . ASN A 1 184 ? -18.889 -10.106 -7.833 1.00 60.16 184 ASN A O 1
ATOM 1461 N N . MET A 1 185 ? -17.720 -9.770 -5.933 1.00 58.81 185 MET A N 1
ATOM 1462 C CA . MET A 1 185 ? -17.306 -8.400 -6.244 1.00 58.81 185 MET A CA 1
ATOM 1463 C C . MET A 1 185 ? -16.834 -8.231 -7.695 1.00 58.81 185 MET A C 1
ATOM 1465 O O . MET A 1 185 ? -15.921 -8.918 -8.170 1.00 58.81 185 MET A O 1
ATOM 1469 N N . GLU A 1 186 ? -17.448 -7.279 -8.386 1.00 54.50 186 GLU A N 1
ATOM 1470 C CA . GLU A 1 186 ? -17.130 -6.899 -9.748 1.00 54.50 186 GLU A CA 1
ATOM 1471 C C . GLU A 1 186 ? -15.979 -5.884 -9.762 1.00 54.50 186 GLU A C 1
ATOM 1473 O O . GLU A 1 186 ? -16.018 -4.820 -9.139 1.00 54.50 186 GLU A O 1
ATOM 1478 N N . VAL A 1 187 ? -14.934 -6.212 -10.525 1.00 51.06 187 VAL A N 1
ATOM 1479 C CA . VAL A 1 187 ? -13.789 -5.327 -10.779 1.00 51.06 187 VAL A CA 1
ATOM 1480 C C . VAL A 1 187 ? -14.297 -3.994 -11.350 1.00 51.06 187 VAL A C 1
ATOM 1482 O O . VAL A 1 187 ? -15.107 -4.004 -12.271 1.00 51.06 187 VAL A O 1
ATOM 1485 N N . GLU A 1 188 ? -13.820 -2.863 -10.814 1.00 48.59 188 GLU A N 1
ATOM 1486 C CA . GLU A 1 188 ? -14.234 -1.486 -11.179 1.00 48.59 188 GLU A CA 1
ATOM 1487 C C . GLU A 1 188 ? -15.625 -1.032 -10.706 1.00 48.59 188 GLU A C 1
ATOM 1489 O O . GLU A 1 188 ? -15.969 0.133 -10.908 1.00 48.59 188 GLU A O 1
ATOM 1494 N N . LYS A 1 189 ? -16.391 -1.886 -10.016 1.00 51.06 189 LYS A N 1
ATOM 1495 C CA . LYS A 1 189 ? -17.664 -1.507 -9.375 1.00 51.06 189 LYS A CA 1
ATOM 1496 C C . LYS A 1 189 ? -17.611 -1.615 -7.859 1.00 51.06 189 LYS A C 1
ATOM 1498 O O . LYS A 1 189 ? -18.058 -0.703 -7.172 1.00 51.06 189 LYS A O 1
ATOM 1503 N N . ASP A 1 190 ? -17.005 -2.684 -7.357 1.00 55.44 190 ASP A N 1
ATOM 1504 C CA . ASP A 1 190 ? -16.917 -2.960 -5.931 1.00 55.44 190 ASP A CA 1
ATOM 1505 C C . ASP A 1 190 ? -15.488 -2.758 -5.417 1.00 55.44 190 ASP A C 1
ATOM 1507 O O . ASP A 1 190 ? -14.502 -2.934 -6.138 1.00 55.44 190 ASP A O 1
ATOM 1511 N N . TYR A 1 191 ? -15.349 -2.390 -4.145 1.00 60.34 191 TYR A N 1
ATOM 1512 C CA . TYR A 1 191 ? -14.055 -2.134 -3.522 1.00 60.34 191 TYR A CA 1
ATOM 1513 C C . TYR A 1 191 ? -14.035 -2.512 -2.056 1.00 60.34 191 TYR A C 1
ATOM 1515 O O . TYR A 1 191 ? -15.074 -2.512 -1.419 1.00 60.34 191 TYR A O 1
ATOM 1523 N N . THR A 1 192 ? -12.858 -2.862 -1.538 1.00 71.44 192 THR A N 1
ATOM 1524 C CA . THR A 1 192 ? -12.670 -3.148 -0.112 1.00 71.44 192 THR A CA 1
ATOM 1525 C C . THR A 1 192 ? -11.617 -2.249 0.481 1.00 71.44 192 THR A C 1
ATOM 1527 O O . THR A 1 192 ? -11.939 -1.277 1.135 1.00 71.44 192 THR A O 1
ATOM 1530 N N . CYS A 1 193 ? -10.359 -2.518 0.189 1.00 84.12 193 CYS A N 1
ATOM 1531 C CA . CYS A 1 193 ? -9.266 -1.632 0.529 1.00 84.12 193 CYS A CA 1
ATOM 1532 C C . CYS A 1 193 ? -8.386 -1.468 -0.708 1.00 84.12 193 CYS A C 1
ATOM 1534 O O . CYS A 1 193 ? -8.282 -2.385 -1.532 1.00 84.12 193 CYS A O 1
ATOM 1536 N N . GLU A 1 194 ? -7.756 -0.313 -0.830 1.00 85.50 194 GLU A N 1
ATOM 1537 C CA . GLU A 1 194 ? -6.785 0.020 -1.866 1.00 85.50 194 GLU A CA 1
ATOM 1538 C C . GLU A 1 194 ? -5.384 -0.175 -1.294 1.00 85.50 194 GLU A C 1
ATOM 1540 O O . GLU A 1 194 ? -5.165 -0.003 -0.094 1.00 85.50 194 GLU A O 1
ATOM 1545 N N . VAL A 1 195 ? -4.429 -0.567 -2.136 1.00 88.88 195 VAL A N 1
ATOM 1546 C CA . VAL A 1 195 ? -3.037 -0.752 -1.706 1.00 88.88 195 VAL A CA 1
ATOM 1547 C C . VAL A 1 195 ? -2.087 0.144 -2.475 1.00 88.88 195 VAL A C 1
ATOM 1549 O O . VAL A 1 195 ? -2.196 0.296 -3.688 1.00 88.88 195 VAL A O 1
ATOM 1552 N N . GLY A 1 196 ? -1.144 0.728 -1.749 1.00 90.19 196 GLY A N 1
ATOM 1553 C CA . GLY A 1 196 ? -0.091 1.578 -2.280 1.00 90.19 196 GLY A CA 1
ATOM 1554 C C . GLY A 1 196 ? 1.273 0.986 -1.973 1.00 90.19 196 GLY A C 1
ATOM 1555 O O . GLY A 1 196 ? 1.421 0.163 -1.069 1.00 90.19 196 GLY A O 1
ATOM 1556 N N . VAL A 1 197 ? 2.288 1.399 -2.722 1.00 91.25 197 VAL A N 1
ATOM 1557 C CA . VAL A 1 197 ? 3.668 0.995 -2.453 1.00 91.25 197 VAL A CA 1
ATOM 1558 C C . VAL A 1 197 ? 4.627 2.151 -2.665 1.00 91.25 197 VAL A C 1
ATOM 1560 O O . VAL A 1 197 ? 4.439 2.945 -3.585 1.00 91.25 197 VAL A O 1
ATOM 1563 N N . ILE A 1 198 ? 5.667 2.209 -1.838 1.00 90.62 198 ILE A N 1
ATOM 1564 C CA . ILE A 1 198 ? 6.878 2.990 -2.111 1.00 90.62 198 ILE A CA 1
ATOM 1565 C C . ILE A 1 198 ? 8.118 2.120 -1.849 1.00 90.62 198 ILE A C 1
ATOM 1567 O O . ILE A 1 198 ? 8.091 1.265 -0.952 1.00 90.62 198 ILE A O 1
ATOM 1571 N N . PRO A 1 199 ? 9.205 2.304 -2.613 1.00 90.44 199 PRO A N 1
ATOM 1572 C CA . PRO A 1 199 ? 10.490 1.699 -2.287 1.00 90.44 199 PRO A CA 1
ATOM 1573 C C . PRO A 1 199 ? 11.048 2.222 -0.956 1.00 90.44 199 PRO A C 1
ATOM 1575 O O . PRO A 1 199 ? 10.884 3.392 -0.624 1.00 90.44 199 PRO A O 1
ATOM 1578 N N . GLY A 1 200 ? 11.748 1.365 -0.212 1.00 91.44 200 GLY A N 1
ATOM 1579 C CA . GLY A 1 200 ? 12.305 1.679 1.106 1.00 91.44 200 GLY A CA 1
ATOM 1580 C C . GLY A 1 200 ? 11.378 1.342 2.278 1.00 91.44 200 GLY A C 1
ATOM 1581 O O . GLY A 1 200 ? 10.183 1.094 2.111 1.00 91.44 200 GLY A O 1
ATOM 1582 N N . HIS A 1 201 ? 11.944 1.303 3.486 1.00 94.25 201 HIS A N 1
ATOM 1583 C CA . HIS A 1 201 ? 11.178 1.234 4.735 1.00 94.25 201 HIS A CA 1
ATOM 1584 C C . HIS A 1 201 ? 10.954 2.641 5.270 1.00 94.25 201 HIS A C 1
ATOM 1586 O O . HIS A 1 201 ? 11.919 3.317 5.615 1.00 94.25 201 HIS A O 1
ATOM 1592 N N . HIS A 1 202 ? 9.690 3.038 5.376 1.00 93.12 202 HIS A N 1
ATOM 1593 C CA . HIS A 1 202 ? 9.283 4.359 5.842 1.00 93.12 202 HIS A CA 1
ATOM 1594 C C . HIS A 1 202 ? 8.351 4.195 7.047 1.00 93.12 202 HIS A C 1
ATOM 1596 O O . HIS A 1 202 ? 7.136 4.075 6.876 1.00 93.12 202 HIS A O 1
ATOM 1602 N N . PRO A 1 203 ? 8.914 4.073 8.263 1.00 92.31 203 PRO A N 1
ATOM 1603 C CA . PRO A 1 203 ? 8.152 3.757 9.468 1.00 92.31 203 PRO A CA 1
ATOM 1604 C C . PRO A 1 203 ? 7.321 4.927 10.003 1.00 92.31 203 PRO A C 1
ATOM 1606 O O . PRO A 1 203 ? 6.532 4.689 10.899 1.00 92.31 203 PRO A O 1
ATOM 1609 N N . ASP A 1 204 ? 7.534 6.148 9.512 1.00 91.12 204 ASP A N 1
ATOM 1610 C CA . ASP A 1 204 ? 6.894 7.400 9.951 1.00 91.12 204 ASP A CA 1
ATOM 1611 C C . ASP A 1 204 ? 6.161 8.123 8.799 1.00 91.12 204 ASP A C 1
ATOM 1613 O O . ASP A 1 204 ? 5.935 9.336 8.811 1.00 91.12 204 ASP A O 1
ATOM 1617 N N . HIS A 1 205 ? 5.857 7.380 7.731 1.00 90.25 205 HIS A N 1
ATOM 1618 C CA . HIS A 1 205 ? 5.425 7.960 6.464 1.00 90.25 205 HIS A CA 1
ATOM 1619 C C . HIS A 1 205 ? 4.012 8.528 6.490 1.00 90.25 205 HIS A C 1
ATOM 1621 O O . HIS A 1 205 ? 3.722 9.455 5.739 1.00 90.25 205 HIS A O 1
ATOM 1627 N N . LEU A 1 206 ? 3.114 7.983 7.317 1.00 89.50 206 LEU A N 1
ATOM 1628 C CA . LEU A 1 206 ? 1.744 8.498 7.380 1.00 89.50 206 LEU A CA 1
ATOM 1629 C C . LEU A 1 206 ? 1.718 9.883 8.020 1.00 89.50 206 LEU A C 1
ATOM 1631 O O . LEU A 1 206 ? 1.017 10.765 7.526 1.00 89.50 206 LEU A O 1
ATOM 1635 N N . VAL A 1 207 ? 2.536 10.089 9.056 1.00 87.75 207 VAL A N 1
ATOM 1636 C CA . VAL A 1 207 ? 2.728 11.401 9.686 1.00 87.75 207 VAL A CA 1
ATOM 1637 C C . VAL A 1 207 ? 3.283 12.395 8.673 1.00 87.75 207 VAL A C 1
ATOM 1639 O O . VAL A 1 207 ? 2.710 13.465 8.491 1.00 87.75 207 VAL A O 1
ATOM 1642 N N . LYS A 1 208 ? 4.331 12.011 7.938 1.00 87.50 208 LYS A N 1
ATOM 1643 C CA . LYS A 1 208 ? 4.924 12.855 6.893 1.00 87.50 208 LYS A CA 1
ATOM 1644 C C . LYS A 1 208 ? 3.922 13.237 5.816 1.00 87.50 208 LYS A C 1
ATOM 1646 O O . LYS A 1 208 ? 3.881 14.399 5.429 1.00 87.50 208 LYS A O 1
ATOM 1651 N N . LEU A 1 209 ? 3.103 12.295 5.343 1.00 85.06 209 LEU A N 1
ATOM 1652 C CA . LEU A 1 209 ? 2.048 12.580 4.369 1.00 85.06 209 LEU A CA 1
ATOM 1653 C C . LEU A 1 209 ? 1.044 13.601 4.916 1.00 85.06 209 LEU A C 1
ATOM 1655 O O . LEU A 1 209 ? 0.715 14.548 4.204 1.00 85.06 209 LEU A O 1
ATOM 1659 N N . ALA A 1 210 ? 0.607 13.443 6.166 1.00 83.25 210 ALA A N 1
ATOM 1660 C CA . ALA A 1 210 ? -0.305 14.378 6.815 1.00 83.25 210 ALA A CA 1
ATOM 1661 C C . ALA A 1 210 ? 0.318 15.769 6.993 1.00 83.25 210 ALA A C 1
ATOM 1663 O O . ALA A 1 210 ? -0.314 16.770 6.691 1.00 83.25 210 ALA A O 1
ATOM 1664 N N . GLU A 1 211 ? 1.579 15.874 7.405 1.00 85.06 211 GLU A N 1
ATOM 1665 C CA . GLU A 1 211 ? 2.253 17.171 7.568 1.00 85.06 211 GLU A CA 1
ATOM 1666 C C . GLU A 1 211 ? 2.391 17.937 6.242 1.00 85.06 211 GLU A C 1
ATOM 1668 O O . GLU A 1 211 ? 2.359 19.169 6.223 1.00 85.06 211 GLU A O 1
ATOM 1673 N N . ASN A 1 212 ? 2.502 17.204 5.134 1.00 80.56 212 ASN A N 1
ATOM 1674 C CA . ASN A 1 212 ? 2.917 17.740 3.846 1.00 80.56 212 ASN A CA 1
ATOM 1675 C C . ASN A 1 212 ? 1.776 17.942 2.844 1.00 80.56 212 ASN A C 1
ATOM 1677 O O . ASN A 1 212 ? 1.812 18.900 2.069 1.00 80.56 212 ASN A O 1
ATOM 1681 N N . TYR A 1 213 ? 0.733 17.109 2.859 1.00 76.56 213 TYR A N 1
ATOM 1682 C CA . TYR A 1 213 ? -0.378 17.257 1.920 1.00 76.56 213 TYR A CA 1
ATOM 1683 C C . TYR A 1 213 ? -1.718 17.353 2.638 1.00 76.56 213 TYR A C 1
ATOM 1685 O O . TYR A 1 213 ? -2.125 16.448 3.360 1.00 76.56 213 TYR A O 1
ATOM 1693 N N . ALA A 1 214 ? -2.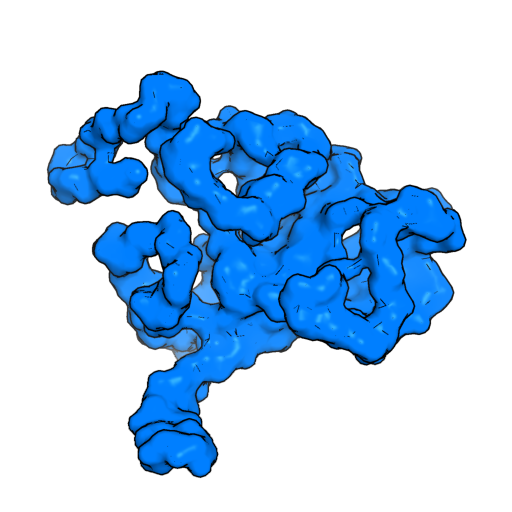462 18.416 2.327 1.00 75.56 214 ALA A N 1
ATOM 1694 C CA . ALA A 1 214 ? -3.783 18.683 2.894 1.00 75.56 214 ALA A CA 1
ATOM 1695 C C . ALA A 1 214 ? -4.768 17.511 2.733 1.00 75.56 214 ALA A C 1
ATOM 1697 O O . ALA A 1 214 ? -5.585 17.270 3.611 1.00 75.56 214 ALA A O 1
ATOM 1698 N N . ILE A 1 215 ? -4.661 16.729 1.653 1.00 72.44 215 ILE A N 1
ATOM 1699 C CA . ILE A 1 215 ? -5.521 15.556 1.429 1.00 72.44 215 ILE A CA 1
ATOM 1700 C C . ILE A 1 215 ? -5.301 14.416 2.438 1.00 72.44 215 ILE A C 1
ATOM 1702 O O . ILE A 1 215 ? -6.146 13.528 2.542 1.00 72.44 215 ILE A O 1
ATOM 1706 N N . PHE A 1 216 ? -4.180 14.447 3.163 1.00 77.06 216 PHE A N 1
ATOM 1707 C CA . PHE A 1 216 ? -3.815 13.509 4.223 1.00 77.06 216 PHE A CA 1
ATOM 1708 C C . PHE A 1 216 ? -3.795 14.172 5.619 1.00 77.06 216 PHE A C 1
ATOM 1710 O O . PHE A 1 216 ? -3.441 13.496 6.578 1.00 77.06 216 PHE A O 1
ATOM 1717 N N . GLN A 1 217 ? -4.118 15.471 5.748 1.00 70.62 217 GLN A N 1
ATOM 1718 C CA . GLN A 1 217 ? -4.047 16.211 7.026 1.00 70.62 217 GLN A CA 1
ATOM 1719 C C . GLN A 1 217 ? -5.124 15.802 8.043 1.00 70.62 217 GLN A C 1
ATOM 1721 O O . GLN A 1 217 ? -4.916 15.976 9.244 1.00 70.62 217 GLN A O 1
ATOM 1726 N N . ASP A 1 218 ? -6.256 15.286 7.568 1.00 66.88 218 ASP A N 1
ATOM 1727 C CA . ASP A 1 218 ? -7.415 14.921 8.386 1.00 66.88 218 ASP A CA 1
ATOM 1728 C C . ASP A 1 218 ? -7.399 13.424 8.787 1.00 66.88 218 ASP A C 1
ATOM 1730 O O . ASP A 1 218 ? -6.376 12.736 8.733 1.00 66.88 218 ASP A O 1
ATOM 1734 N N . ASP A 1 219 ? -8.557 12.898 9.199 1.00 69.62 219 ASP A N 1
ATOM 1735 C CA . ASP A 1 219 ? -8.865 11.480 9.021 1.00 69.62 219 ASP A CA 1
ATOM 1736 C C . ASP A 1 219 ? -8.794 11.184 7.515 1.00 69.62 219 ASP A C 1
ATOM 1738 O O . ASP A 1 219 ? -9.104 12.034 6.705 1.00 69.62 219 ASP A O 1
ATOM 1742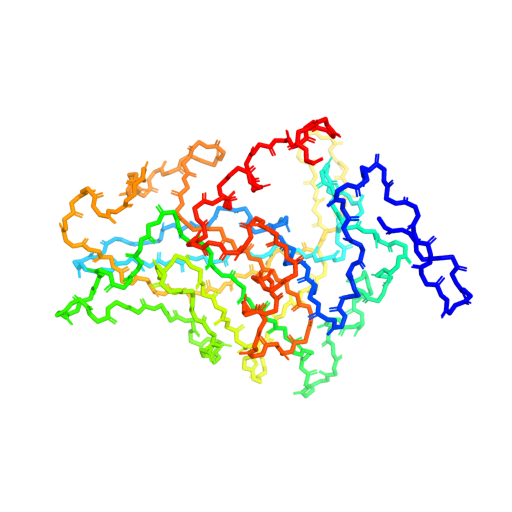 N N . PHE A 1 220 ? -8.331 10.052 7.025 1.00 73.94 220 PHE A N 1
ATOM 1743 C CA . PHE A 1 220 ? -8.019 9.873 5.603 1.00 73.94 220 PHE A CA 1
ATOM 1744 C C . PHE A 1 220 ? -9.285 9.789 4.701 1.00 73.94 220 PHE A C 1
ATOM 1746 O O . PHE A 1 220 ? -9.244 9.213 3.616 1.00 73.94 220 PHE A O 1
ATOM 1753 N N . GLN A 1 221 ? -10.416 10.399 5.084 1.00 70.94 221 GLN A N 1
ATOM 1754 C CA . GLN A 1 221 ? -11.677 10.489 4.340 1.00 70.94 221 GLN A CA 1
ATOM 1755 C C . GLN A 1 221 ? -11.521 11.137 2.953 1.00 70.94 221 GLN A C 1
ATOM 1757 O O . GLN A 1 221 ? -12.220 10.769 2.004 1.00 70.94 221 GLN A O 1
ATOM 1762 N N . GLY A 1 222 ? -10.578 12.073 2.792 1.00 69.50 222 GLY A N 1
ATOM 1763 C CA . GLY A 1 222 ? -10.265 12.701 1.501 1.00 69.50 222 GLY A CA 1
ATOM 1764 C C . GLY A 1 222 ? -9.671 11.739 0.460 1.00 69.50 222 GLY A C 1
ATOM 1765 O O . GLY A 1 222 ? -9.728 12.011 -0.746 1.00 69.50 222 GLY A O 1
ATOM 1766 N N . MET A 1 223 ? -9.160 10.583 0.899 1.00 76.75 223 MET A N 1
ATOM 1767 C CA . MET A 1 223 ? -8.470 9.616 0.042 1.00 76.75 223 MET A CA 1
ATOM 1768 C C . MET A 1 223 ? -9.344 9.001 -1.030 1.00 76.75 223 MET A C 1
ATOM 1770 O O . MET A 1 223 ? -8.865 8.716 -2.127 1.00 76.75 223 MET A O 1
ATOM 1774 N N . GLU A 1 224 ? -10.627 8.795 -0.753 1.00 73.56 224 GLU A N 1
ATOM 1775 C CA . GLU A 1 224 ? -11.506 8.177 -1.736 1.00 73.56 224 GLU A CA 1
ATOM 1776 C C . GLU A 1 224 ? -11.565 9.012 -3.025 1.00 73.56 224 GLU A C 1
ATOM 1778 O O . GLU A 1 224 ? -11.442 8.476 -4.132 1.00 73.56 224 GLU A O 1
ATOM 1783 N N . LYS A 1 225 ? -11.654 10.341 -2.883 1.00 70.19 225 LYS A N 1
ATOM 1784 C CA . LYS A 1 225 ? -11.626 11.277 -4.013 1.00 70.19 225 LYS A CA 1
ATOM 1785 C C . LYS A 1 225 ? -10.282 11.234 -4.729 1.00 70.19 225 LYS A C 1
ATOM 1787 O O . LYS A 1 225 ? -10.266 11.143 -5.955 1.00 70.19 225 LYS A O 1
ATOM 1792 N N . PHE A 1 226 ? -9.178 11.222 -3.976 1.00 73.75 226 PHE A N 1
ATOM 1793 C CA . PHE A 1 226 ? -7.826 11.122 -4.530 1.00 73.75 226 PHE A CA 1
ATOM 1794 C C . PHE A 1 226 ? -7.658 9.894 -5.431 1.00 73.75 226 PHE A C 1
ATOM 1796 O O . PHE A 1 226 ? -7.125 9.993 -6.539 1.00 73.75 226 PHE A O 1
ATOM 1803 N N . LEU A 1 227 ? -8.113 8.733 -4.961 1.00 74.81 227 LEU A N 1
ATOM 1804 C CA . LEU A 1 227 ? -7.893 7.452 -5.626 1.00 74.81 227 LEU A CA 1
ATOM 1805 C C . LEU A 1 227 ? -8.831 7.229 -6.819 1.00 74.81 227 LEU A C 1
ATOM 1807 O O . LEU A 1 227 ? -8.424 6.606 -7.800 1.00 74.81 227 LEU A O 1
ATOM 1811 N N . ARG A 1 228 ? -10.078 7.713 -6.744 1.00 66.12 228 ARG A N 1
ATOM 1812 C CA . ARG A 1 228 ? -11.163 7.253 -7.634 1.00 66.12 228 ARG A CA 1
ATOM 1813 C C . ARG A 1 228 ? -11.689 8.282 -8.598 1.00 66.12 228 ARG A C 1
ATOM 1815 O O . ARG A 1 228 ? -12.159 7.902 -9.669 1.00 66.12 228 ARG A O 1
ATOM 1822 N N . GLN A 1 229 ? -11.640 9.560 -8.245 1.00 58.41 229 GLN A N 1
ATOM 1823 C CA . GLN A 1 229 ? -11.958 10.571 -9.231 1.00 58.41 229 GLN A CA 1
ATOM 1824 C C . GLN A 1 229 ? -10.732 10.724 -10.135 1.00 58.41 229 GLN A C 1
ATOM 1826 O O . GLN A 1 229 ? -9.609 10.876 -9.638 1.00 58.41 229 GLN A O 1
ATOM 1831 N N . PRO A 1 230 ? -10.896 10.648 -11.469 1.00 47.31 230 PRO A N 1
ATOM 1832 C CA . PRO A 1 230 ? -9.896 11.234 -12.332 1.00 47.31 230 PRO A CA 1
ATOM 1833 C C . PRO A 1 230 ? -9.863 12.700 -11.924 1.00 47.31 230 PRO A C 1
ATOM 1835 O O . PRO A 1 230 ? -10.850 13.400 -12.134 1.00 47.31 230 PRO A O 1
ATOM 1838 N N . GLN A 1 231 ? -8.778 13.147 -11.291 1.00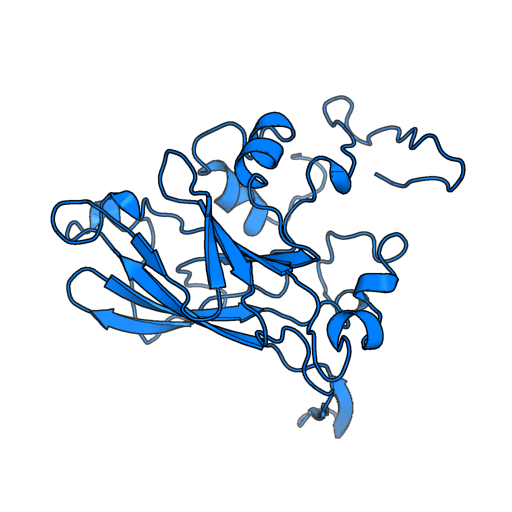 44.75 231 GLN A N 1
ATOM 1839 C CA . GLN A 1 231 ? -8.528 14.574 -11.199 1.00 44.75 231 GLN A CA 1
ATOM 1840 C C . GLN A 1 231 ? -8.435 15.054 -12.646 1.00 44.75 231 GLN A C 1
ATOM 1842 O O . GLN A 1 231 ? -7.409 14.906 -13.313 1.00 44.75 231 GLN A O 1
ATOM 1847 N N . THR A 1 232 ? -9.535 15.595 -13.166 1.00 41.16 232 THR A N 1
ATOM 1848 C CA . THR A 1 232 ? -9.403 16.728 -14.058 1.00 41.16 232 THR A CA 1
ATOM 1849 C C . THR A 1 232 ? -8.559 17.709 -13.271 1.00 41.16 232 THR A C 1
ATOM 1851 O O . THR A 1 232 ? -8.845 18.026 -12.120 1.00 41.16 232 THR A O 1
ATOM 1854 N N . TRP A 1 233 ? -7.452 18.091 -13.875 1.00 40.47 233 TRP A N 1
ATOM 1855 C CA . TRP A 1 233 ? -6.370 18.942 -13.375 1.00 40.47 233 TRP A CA 1
ATOM 1856 C C . TRP A 1 233 ? -6.838 20.342 -12.917 1.00 40.47 233 TRP A C 1
ATOM 1858 O O . TRP A 1 233 ? -6.015 21.219 -12.692 1.00 40.47 233 TRP A O 1
ATOM 1868 N N . GLU A 1 234 ? -8.149 20.545 -12.804 1.00 33.91 234 GLU A N 1
ATOM 1869 C CA . GLU A 1 234 ? -8.858 21.763 -12.433 1.00 33.91 234 GLU A CA 1
ATOM 1870 C C . GLU A 1 234 ? -9.352 21.747 -10.971 1.00 33.91 234 GLU A C 1
ATOM 1872 O O . GLU A 1 234 ? -9.605 22.820 -10.437 1.00 33.91 234 GLU A O 1
ATOM 1877 N N . ASP A 1 235 ? -9.439 20.583 -10.305 1.00 33.31 235 ASP A N 1
ATOM 1878 C CA . ASP A 1 235 ? -9.999 20.459 -8.939 1.00 33.31 235 ASP A CA 1
ATOM 1879 C C . ASP A 1 235 ? -8.971 20.039 -7.871 1.00 33.31 235 ASP A C 1
ATOM 1881 O O . ASP A 1 235 ? -9.324 19.480 -6.828 1.00 33.31 235 ASP A O 1
ATOM 1885 N N . ALA A 1 236 ? -7.689 20.275 -8.132 1.00 36.12 236 ALA A N 1
ATOM 1886 C CA . ALA A 1 236 ? -6.620 20.047 -7.172 1.00 36.12 236 ALA A CA 1
ATOM 1887 C C . ALA A 1 236 ? -5.866 21.345 -6.898 1.00 36.12 236 ALA A C 1
ATOM 1889 O O . ALA A 1 236 ? -5.544 22.088 -7.854 1.00 36.12 236 ALA A O 1
#